Protein AF-A0A1H3KJZ7-F1 (afdb_monomer)

Nearest PDB structures (foldseek):
  4esq-assembly1_A  TM=5.382E-01  e=3.577E-04  Mycobacterium tuberculosis H37Rv
  2ivf-assembly1_C  TM=2.741E-01  e=6.353E-02  Aromatoleum aromaticum EbN1
  3k8j-assembly1_A-2  TM=3.669E-01  e=3.500E-01  Treponema pallidum
  6w18-assembly1_D  TM=3.194E-01  e=1.034E-01  Schizosaccharomyces pombe 972h-
  3bdr-assembly1_A-2  TM=3.098E-01  e=6.437E-01  Synechococcus elongatus

Radius of gyration: 20.56 Å; Cα contacts (8 Å, |Δi|>4): 375; chains: 1; bounding box: 72×31×64 Å

Foldseek 3Di:
DPDDPPPPPPVVVVVVVVVPPPPQPPAQDLVLVVVLCVVVVAAEDPALVCQVVQVVCLVVVNHDFWYKYKDADPRLLVCCCCPVCVVVLADRFAWGIKMWIKGHDPFWIKIKMKTAGPAQVSLVRCLVSVCVVPQVPFDWDDDPQKTKTWDWDDADPQWTWTWMWIGGRRMIIIITITGNDCCSQVSSCVSRVHDGSVPPD

Secondary structure (DSSP, 8-state):
----SSSSSSSTTTTTTSS----PPPPPPHHHHHHHHHHTTPEEPSSGGGHHHHHHHHHTT-S-SEEEEEEEHHHHHHHIIIIISTTS-SPP--EEEEEEEEEEETTEEEEEEEEEESSHHHHHHHHHHHHHHH-TT-EEEEETTEEEEEEEEEE-SS-EEEEEEEEETTEEEEEEEEES--HHHHHHHHHTTPPPGGG--

Structure (mmCIF, N/CA/C/O backbone):
data_AF-A0A1H3KJZ7-F1
#
_entry.id   AF-A0A1H3KJZ7-F1
#
loop_
_atom_site.group_PDB
_atom_site.id
_atom_site.type_symbol
_atom_site.label_atom_id
_atom_site.label_alt_id
_atom_site.label_comp_id
_atom_site.label_asym_id
_atom_site.label_entity_id
_atom_site.label_seq_id
_atom_site.pdbx_PDB_ins_code
_atom_site.Cartn_x
_atom_site.Cartn_y
_atom_site.Cartn_z
_atom_site.occupancy
_atom_site.B_iso_or_equiv
_atom_site.auth_seq_id
_atom_site.auth_comp_id
_atom_site.auth_asym_id
_atom_site.auth_atom_id
_atom_site.pdbx_PDB_model_num
ATOM 1 N N . MET A 1 1 ? -48.090 10.802 46.932 1.00 42.88 1 MET A N 1
ATOM 2 C CA . MET A 1 1 ? -47.678 10.845 45.509 1.00 42.88 1 MET A CA 1
ATOM 3 C C . MET A 1 1 ? -46.496 11.798 45.325 1.00 42.88 1 MET A C 1
ATOM 5 O O . MET A 1 1 ? -46.704 12.964 45.022 1.00 42.88 1 MET A O 1
ATOM 9 N N . LYS A 1 2 ? -45.256 11.348 45.562 1.00 42.91 2 LYS A N 1
ATOM 10 C CA . LYS A 1 2 ? -44.032 12.132 45.290 1.00 42.91 2 LYS A CA 1
ATOM 11 C C . LYS A 1 2 ? -42.859 11.189 44.982 1.00 42.91 2 LYS A C 1
ATOM 13 O O . LYS A 1 2 ? -41.919 11.105 45.760 1.00 42.91 2 LYS A O 1
ATOM 18 N N . THR A 1 3 ? -42.921 10.477 43.856 1.00 47.16 3 THR A N 1
ATOM 19 C CA . THR A 1 3 ? -41.824 9.573 43.447 1.00 47.16 3 THR A CA 1
ATOM 20 C C . THR A 1 3 ? -41.673 9.454 41.926 1.00 47.16 3 THR A C 1
ATOM 22 O O . THR A 1 3 ? -41.403 8.380 41.415 1.00 47.16 3 THR A O 1
ATOM 25 N N . VAL A 1 4 ? -41.864 10.548 41.173 1.00 48.47 4 VAL A N 1
ATOM 26 C CA . VAL A 1 4 ? -41.770 10.524 39.689 1.00 48.47 4 VAL A CA 1
ATOM 27 C C . VAL A 1 4 ? -40.779 11.563 39.124 1.00 48.47 4 VAL A C 1
ATOM 29 O O . VAL A 1 4 ? -40.728 11.798 37.929 1.00 48.47 4 VAL A O 1
ATOM 32 N N . LYS A 1 5 ? -39.929 12.198 39.947 1.00 45.38 5 LYS A N 1
ATOM 33 C CA . LYS A 1 5 ? -39.035 13.292 39.485 1.00 45.38 5 LYS A CA 1
ATOM 34 C C . LYS A 1 5 ? -37.523 13.010 39.524 1.00 45.38 5 LYS A C 1
ATOM 36 O O . LYS A 1 5 ? -36.747 13.953 39.601 1.00 45.38 5 LYS A O 1
ATOM 41 N N . ARG A 1 6 ? -37.064 11.751 39.467 1.00 44.41 6 ARG A N 1
ATOM 42 C CA . ARG A 1 6 ? -35.611 11.446 39.520 1.00 44.41 6 ARG A CA 1
ATOM 43 C C . ARG A 1 6 ? -35.043 10.512 38.442 1.00 44.41 6 ARG A C 1
ATOM 45 O O . ARG A 1 6 ? -33.898 10.113 38.569 1.00 44.41 6 ARG A O 1
ATOM 52 N N . ILE A 1 7 ? -35.773 10.215 37.364 1.00 46.25 7 ILE A N 1
ATOM 53 C CA . ILE A 1 7 ? -35.285 9.296 36.304 1.00 46.25 7 ILE A CA 1
ATOM 54 C C . ILE A 1 7 ? -34.940 10.025 34.982 1.00 46.25 7 ILE A C 1
ATOM 56 O O . ILE A 1 7 ? -34.424 9.425 34.050 1.00 46.25 7 ILE A O 1
ATOM 60 N N . ALA A 1 8 ? -35.125 11.346 34.896 1.00 44.03 8 ALA A N 1
ATOM 61 C CA . ALA A 1 8 ? -34.948 12.080 33.635 1.00 44.03 8 ALA A CA 1
ATOM 62 C C . ALA A 1 8 ? -33.515 12.581 33.339 1.00 44.03 8 ALA A C 1
ATOM 64 O O . ALA A 1 8 ? -33.265 13.028 32.226 1.00 44.03 8 ALA A O 1
ATOM 65 N N . CYS A 1 9 ? -32.564 12.498 34.279 1.00 43.53 9 CYS A N 1
ATOM 66 C CA . CYS A 1 9 ? -31.207 13.041 34.068 1.00 43.53 9 CYS A CA 1
ATOM 67 C C . CYS A 1 9 ? -30.135 11.991 33.735 1.00 43.53 9 CYS A C 1
ATOM 69 O O . CYS A 1 9 ? -29.017 12.366 33.401 1.00 43.53 9 CYS A O 1
ATOM 71 N N . SER A 1 10 ? -30.448 10.693 33.794 1.00 41.69 10 SER A N 1
ATOM 72 C CA . SER A 1 10 ? -29.454 9.629 33.557 1.00 41.69 10 SER A CA 1
ATOM 73 C C . SER A 1 10 ? -29.466 9.075 32.128 1.00 41.69 10 SER A C 1
ATOM 75 O O . SER A 1 10 ? -28.494 8.453 31.721 1.00 41.69 10 SER A O 1
ATOM 77 N N . PHE A 1 11 ? -30.511 9.346 31.337 1.00 42.41 11 PHE A N 1
ATOM 78 C CA . PHE A 1 11 ? -30.577 8.924 29.929 1.00 42.41 11 PHE A CA 1
ATOM 79 C C . PHE A 1 11 ? -30.068 9.982 28.937 1.00 42.41 11 PHE A C 1
ATOM 81 O O . PHE A 1 11 ? -29.707 9.641 27.816 1.00 42.41 11 PHE A O 1
ATOM 88 N N . MET A 1 12 ? -29.951 11.250 29.350 1.00 40.41 12 MET A N 1
ATOM 89 C CA . MET A 1 12 ? -29.411 12.314 28.487 1.00 40.41 12 MET A CA 1
ATOM 90 C C . MET A 1 12 ? -27.877 12.331 28.422 1.00 40.41 12 MET A C 1
ATOM 92 O O . MET A 1 12 ? -27.320 12.869 27.473 1.00 40.41 12 MET A O 1
ATOM 96 N N . ALA A 1 13 ? -27.190 11.708 29.385 1.00 42.31 13 ALA A N 1
ATOM 97 C CA . ALA A 1 13 ? -25.734 11.567 29.351 1.00 42.31 13 ALA A CA 1
ATOM 98 C C . ALA A 1 13 ? -25.269 10.383 28.483 1.00 42.31 13 ALA A C 1
ATOM 100 O O . ALA A 1 13 ? -24.156 10.412 27.971 1.00 42.31 13 ALA A O 1
ATOM 101 N N . LEU A 1 14 ? -26.122 9.372 28.263 1.00 40.38 14 LEU A N 1
ATOM 102 C CA . LEU A 1 14 ? -25.782 8.237 27.398 1.00 40.38 14 LEU A CA 1
ATOM 103 C C . LEU A 1 14 ? -26.026 8.544 25.910 1.00 40.38 14 LEU A C 1
ATOM 105 O O . LEU A 1 14 ? -25.312 8.034 25.058 1.00 40.38 14 LEU A O 1
ATOM 109 N N . ALA A 1 15 ? -26.969 9.436 25.588 1.00 42.97 15 ALA A N 1
ATOM 110 C CA . ALA A 1 15 ? -27.218 9.875 24.211 1.00 42.97 15 ALA A CA 1
ATOM 111 C C . ALA A 1 15 ? -26.165 10.871 23.678 1.00 42.97 15 ALA A C 1
ATOM 113 O O . ALA A 1 15 ? -26.050 11.055 22.471 1.00 42.97 15 ALA A O 1
ATOM 114 N N . LEU A 1 16 ? -25.368 11.485 24.560 1.00 39.75 16 LEU A N 1
ATOM 115 C CA . LEU A 1 16 ? -24.293 12.413 24.185 1.00 39.75 16 LEU A CA 1
ATOM 116 C C . LEU A 1 16 ? -22.941 11.726 23.928 1.00 39.75 16 LEU A C 1
ATOM 118 O O . LEU A 1 16 ? -22.050 12.356 23.370 1.00 39.75 16 LEU A O 1
ATOM 122 N N . VAL A 1 17 ? -22.800 10.438 24.259 1.00 44.22 17 VAL A N 1
ATOM 123 C CA . VAL A 1 17 ? -21.599 9.643 23.926 1.00 44.22 17 VAL A CA 1
ATOM 124 C C . VAL A 1 17 ? -21.769 8.871 22.608 1.00 44.22 17 VAL A C 1
ATOM 126 O O . VAL A 1 17 ? -20.784 8.498 21.987 1.00 44.22 17 VAL A O 1
ATOM 129 N N . VAL A 1 18 ? -23.001 8.717 22.109 1.00 44.38 18 VAL A N 1
ATOM 130 C CA . VAL A 1 18 ? -23.287 8.069 20.808 1.00 44.38 18 VAL A CA 1
ATOM 131 C C . VAL A 1 18 ? -23.322 9.085 19.648 1.00 44.38 18 VAL A C 1
ATOM 133 O O . VAL A 1 18 ? -23.364 8.708 18.484 1.00 44.38 18 VAL A O 1
ATOM 136 N N . GLY A 1 19 ? -23.257 10.389 19.947 1.00 35.56 19 GLY A N 1
ATOM 137 C CA . GLY A 1 19 ? -23.267 11.479 18.957 1.00 35.56 19 GLY A CA 1
ATOM 138 C C . GLY A 1 19 ? -21.890 11.938 18.466 1.00 35.56 19 GLY A C 1
ATOM 139 O O . GLY A 1 19 ? -21.816 12.807 17.603 1.00 35.56 19 GLY A O 1
ATOM 140 N N . LEU A 1 20 ? -20.805 11.359 18.989 1.00 38.59 20 LEU A N 1
ATOM 141 C CA . LEU A 1 20 ? -19.483 11.410 18.367 1.00 38.59 20 LEU A CA 1
ATOM 142 C C . LEU A 1 20 ? -19.271 10.120 17.573 1.00 38.59 20 LEU A C 1
ATOM 144 O O . LEU A 1 20 ? -18.252 9.448 17.719 1.00 38.59 20 LEU A O 1
ATOM 148 N N . THR A 1 21 ? -20.217 9.766 16.699 1.00 50.06 21 THR A N 1
ATOM 149 C CA . THR A 1 21 ? -19.796 9.141 15.449 1.00 50.06 21 THR A CA 1
ATOM 150 C C . THR A 1 21 ? -18.876 10.165 14.817 1.00 50.06 21 THR A C 1
ATOM 152 O O . THR A 1 21 ? -19.323 11.138 14.204 1.00 50.06 21 THR A O 1
ATOM 155 N N . ALA A 1 22 ? -17.578 9.993 15.076 1.00 44.88 22 ALA A N 1
ATOM 156 C CA . ALA A 1 22 ? -16.541 10.473 14.201 1.00 44.88 22 ALA A CA 1
ATOM 157 C C . ALA A 1 22 ? -17.109 10.341 12.792 1.00 44.88 22 ALA A C 1
ATOM 159 O O . ALA A 1 22 ? -17.625 9.277 12.442 1.00 44.88 22 ALA A O 1
ATOM 160 N N . CYS A 1 23 ? -17.084 11.415 12.007 1.00 43.78 23 CYS A N 1
ATOM 161 C CA . CYS A 1 23 ? -17.010 11.217 10.574 1.00 43.78 23 CYS A CA 1
ATOM 162 C C . CYS A 1 23 ? -15.802 10.295 10.404 1.00 43.78 23 CYS A C 1
ATOM 164 O O . CYS A 1 23 ? -14.671 10.779 10.463 1.00 43.78 23 CYS A O 1
ATOM 166 N N . SER A 1 24 ? -16.014 8.972 10.372 1.00 49.34 24 SER A N 1
ATOM 167 C CA . SER A 1 24 ? -14.949 8.062 10.020 1.00 49.34 24 SER A CA 1
ATOM 168 C C . SER A 1 24 ? -14.597 8.545 8.634 1.00 49.34 24 SER A C 1
ATOM 170 O O . SER A 1 24 ? -15.470 8.638 7.761 1.00 49.34 24 SER A O 1
ATOM 172 N N . ALA A 1 25 ? -13.364 9.014 8.471 1.00 60.38 25 ALA A N 1
ATOM 173 C CA . ALA A 1 25 ? -12.880 9.260 7.135 1.00 60.38 25 ALA A CA 1
ATOM 174 C C . ALA A 1 25 ? -13.189 7.983 6.344 1.00 60.38 25 ALA A C 1
ATOM 176 O O . ALA A 1 25 ? -13.099 6.878 6.891 1.00 60.38 25 ALA A O 1
ATOM 177 N N . LYS A 1 26 ? -13.706 8.145 5.121 1.00 75.94 26 LYS A N 1
ATOM 178 C CA . LYS A 1 26 ? -13.968 6.989 4.265 1.00 75.94 26 LYS A CA 1
ATOM 179 C C . LYS A 1 26 ? -12.698 6.132 4.259 1.00 75.94 26 LYS A C 1
ATOM 181 O O . LYS A 1 26 ? -11.628 6.747 4.188 1.00 75.94 26 LYS A O 1
ATOM 186 N N . PRO A 1 27 ? -12.796 4.798 4.390 1.00 90.56 27 PRO A N 1
ATOM 187 C CA . PRO A 1 27 ? -11.637 3.925 4.253 1.00 90.56 27 PRO A CA 1
ATOM 188 C C . PRO A 1 27 ? -10.879 4.228 2.955 1.00 90.56 27 PRO A C 1
ATOM 190 O O . PRO A 1 27 ? -11.423 4.885 2.061 1.00 90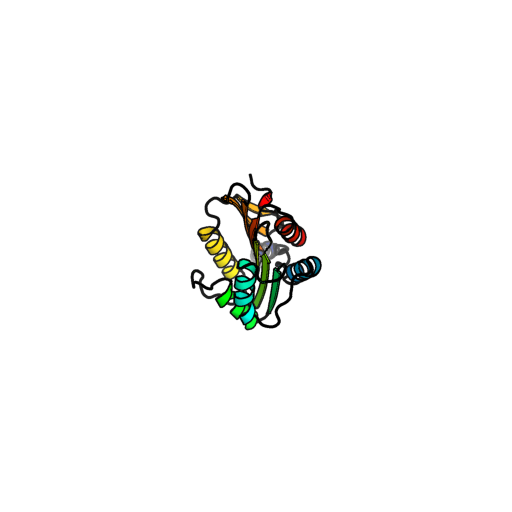.56 27 PRO A O 1
ATOM 193 N N . PHE A 1 28 ? -9.612 3.822 2.875 1.00 96.50 28 PHE A N 1
ATOM 194 C CA . PHE A 1 28 ? -8.882 3.981 1.619 1.00 96.50 28 PHE A CA 1
ATOM 195 C C . PHE A 1 28 ? -9.599 3.199 0.519 1.00 96.50 28 PHE A C 1
ATOM 197 O O . PHE A 1 28 ? -9.998 2.062 0.731 1.00 96.50 28 PHE A O 1
ATOM 204 N N . ASP A 1 29 ? -9.820 3.861 -0.610 1.00 95.69 29 ASP A N 1
ATOM 205 C CA . ASP A 1 29 ? -10.548 3.304 -1.741 1.00 95.69 29 ASP A CA 1
ATOM 206 C C . ASP A 1 29 ? -9.561 2.604 -2.671 1.00 95.69 29 ASP A C 1
ATOM 208 O O . ASP A 1 29 ? -8.644 3.248 -3.180 1.00 95.69 29 ASP A O 1
ATOM 212 N N . HIS A 1 30 ? -9.744 1.307 -2.884 1.00 97.81 30 HIS A N 1
ATOM 213 C CA . HIS A 1 30 ? -8.897 0.482 -3.741 1.00 97.81 30 HIS A CA 1
ATOM 214 C C . HIS A 1 30 ? -8.863 0.993 -5.184 1.00 97.81 30 HIS A C 1
ATOM 216 O O . HIS A 1 30 ? -7.795 1.024 -5.804 1.00 97.81 30 HIS A O 1
ATOM 222 N N . GLN A 1 31 ? -9.985 1.541 -5.669 1.00 97.94 31 GLN A N 1
ATOM 223 C CA . GLN A 1 31 ? -10.060 2.151 -6.994 1.00 97.94 31 GLN A CA 1
ATOM 224 C C . GLN A 1 31 ? -9.076 3.319 -7.146 1.00 97.94 31 GLN A C 1
ATOM 226 O O . GLN A 1 31 ? -8.577 3.556 -8.234 1.00 97.94 31 GLN A O 1
ATOM 231 N N . THR A 1 32 ? -8.705 4.011 -6.061 1.00 98.25 32 THR A N 1
ATOM 232 C CA . THR A 1 32 ? -7.691 5.078 -6.131 1.00 98.25 32 THR A CA 1
ATOM 233 C C . THR A 1 32 ? -6.305 4.538 -6.509 1.00 98.25 32 THR A C 1
ATOM 235 O O . THR A 1 32 ? -5.538 5.246 -7.157 1.00 98.25 32 THR A O 1
ATOM 238 N N . MET A 1 33 ? -5.952 3.309 -6.108 1.00 97.94 33 MET A N 1
ATOM 239 C CA . MET A 1 33 ? -4.694 2.677 -6.533 1.00 97.94 33 MET A CA 1
ATOM 240 C C . MET A 1 33 ? -4.795 2.151 -7.962 1.00 97.94 33 MET A C 1
ATOM 242 O O . MET A 1 33 ? -3.823 2.284 -8.694 1.00 97.94 33 MET A O 1
ATOM 246 N N . VAL A 1 34 ? -5.954 1.613 -8.353 1.00 98.31 34 VAL A N 1
ATOM 247 C CA . VAL A 1 34 ? -6.220 1.172 -9.732 1.00 98.31 34 VAL A CA 1
ATOM 248 C C . VAL A 1 34 ? -6.133 2.348 -10.702 1.00 98.31 34 VAL A C 1
ATOM 250 O O . VAL A 1 34 ? -5.323 2.306 -11.617 1.00 98.31 34 VAL A O 1
ATOM 253 N N . ASP A 1 35 ? -6.860 3.438 -10.444 1.00 98.38 35 ASP A N 1
ATOM 254 C CA . ASP A 1 35 ? -6.838 4.647 -11.277 1.00 98.38 35 ASP A CA 1
ATOM 255 C C . ASP A 1 35 ? -5.410 5.196 -11.416 1.00 98.38 35 ASP A C 1
ATOM 257 O O . ASP A 1 35 ? -4.989 5.588 -12.500 1.00 98.38 35 ASP A O 1
ATOM 261 N N . TYR A 1 36 ? -4.639 5.196 -10.322 1.00 97.69 36 TYR A N 1
ATOM 262 C CA . TYR A 1 36 ? -3.243 5.628 -10.360 1.00 97.69 36 TYR A CA 1
ATOM 263 C C . TYR A 1 36 ? -2.360 4.679 -11.184 1.00 97.69 36 TYR A C 1
ATOM 265 O O . TYR A 1 36 ? -1.503 5.139 -11.929 1.00 97.69 36 TYR A O 1
ATOM 273 N N . ALA A 1 37 ? -2.559 3.365 -11.069 1.00 96.69 37 ALA A N 1
ATOM 274 C CA . ALA A 1 37 ? -1.819 2.378 -11.849 1.00 96.69 37 ALA A CA 1
ATOM 275 C C . ALA A 1 37 ? -2.122 2.497 -13.352 1.00 96.69 37 ALA A C 1
ATOM 277 O O . ALA A 1 37 ? -1.200 2.448 -14.164 1.00 96.69 37 ALA A O 1
ATOM 278 N N . GLU A 1 38 ? -3.388 2.716 -13.717 1.00 96.50 38 GLU A N 1
ATOM 279 C CA . GLU A 1 38 ? -3.816 2.964 -15.097 1.00 96.50 38 GLU A CA 1
ATOM 280 C C . GLU A 1 38 ? -3.250 4.283 -15.648 1.00 96.50 38 GLU A C 1
ATOM 282 O O . GLU A 1 38 ? -2.800 4.329 -16.791 1.00 96.50 38 GLU A O 1
ATOM 287 N N . GLU A 1 39 ? -3.233 5.357 -14.846 1.00 96.19 39 GLU A N 1
ATOM 288 C CA . GLU A 1 39 ? -2.625 6.644 -15.224 1.00 96.19 39 GLU A CA 1
ATOM 289 C C . GLU A 1 39 ? -1.117 6.530 -15.508 1.00 96.19 39 GLU A C 1
ATOM 291 O O . GLU A 1 39 ? -0.588 7.294 -16.318 1.00 96.19 39 GLU A O 1
ATOM 296 N N . GLU A 1 40 ? -0.440 5.583 -14.856 1.00 93.62 40 GLU A N 1
ATOM 297 C CA . GLU A 1 40 ? 0.985 5.286 -15.030 1.00 93.62 40 GLU A CA 1
ATOM 298 C C . GLU A 1 40 ? 1.242 4.142 -16.037 1.00 93.62 40 GLU A C 1
ATOM 300 O O . GLU A 1 40 ? 2.361 3.634 -16.118 1.00 93.62 40 GLU A O 1
ATOM 305 N N . ASP A 1 41 ? 0.225 3.732 -16.808 1.00 93.44 41 ASP A N 1
ATOM 306 C CA . ASP A 1 41 ? 0.294 2.669 -17.823 1.00 93.44 41 ASP A CA 1
ATOM 307 C C . ASP A 1 41 ? 0.827 1.315 -17.275 1.00 93.44 41 ASP A C 1
ATOM 309 O O . ASP A 1 41 ? 1.502 0.558 -17.984 1.00 93.44 41 ASP A O 1
ATOM 313 N N . LEU A 1 42 ? 0.537 0.984 -16.008 1.00 94.12 42 LEU A N 1
ATOM 314 C CA . LEU A 1 42 ? 0.920 -0.302 -15.411 1.00 94.12 42 LEU A CA 1
ATOM 315 C C . LEU A 1 42 ? 0.033 -1.446 -15.919 1.00 94.12 42 LEU A C 1
ATOM 317 O O . LEU A 1 42 ? -1.141 -1.264 -16.233 1.00 94.12 42 LEU A O 1
ATOM 321 N N . TYR A 1 43 ? 0.593 -2.654 -15.973 1.00 94.50 43 TYR A N 1
ATOM 322 C CA . TYR A 1 43 ? -0.125 -3.829 -16.462 1.00 94.50 43 TYR A CA 1
ATOM 3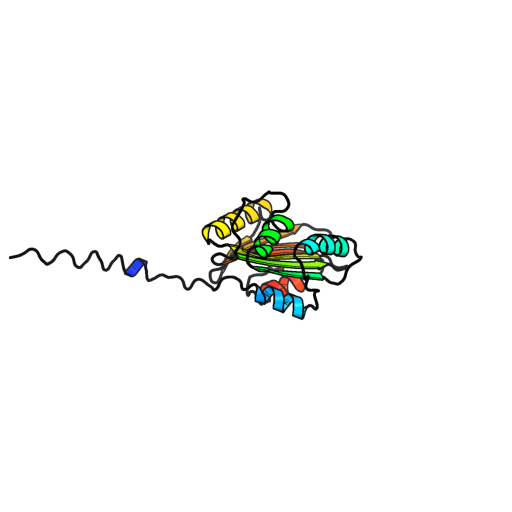23 C C . TYR A 1 43 ? -1.009 -4.454 -15.370 1.00 94.50 43 TYR A C 1
ATOM 325 O O . TYR A 1 43 ? -0.517 -4.830 -14.306 1.00 94.50 43 TYR A O 1
ATOM 333 N N . GLU A 1 44 ? -2.306 -4.586 -15.638 1.00 97.00 44 GLU A N 1
ATOM 334 C CA . GLU A 1 44 ? -3.231 -5.328 -14.777 1.00 97.00 44 GLU A CA 1
ATOM 335 C C . GLU A 1 44 ? -3.027 -6.837 -14.941 1.00 97.00 44 GLU A C 1
ATOM 337 O O . GLU A 1 44 ? -2.934 -7.340 -16.063 1.00 97.00 44 GLU A O 1
ATOM 342 N N . LEU A 1 45 ? -2.973 -7.567 -13.830 1.00 96.75 45 LEU A N 1
ATOM 343 C CA . LEU A 1 45 ? -2.937 -9.028 -13.842 1.00 96.75 45 LEU A CA 1
ATOM 344 C C . LEU A 1 45 ? -4.346 -9.611 -13.791 1.00 96.75 45 LEU A C 1
ATOM 346 O O . LEU A 1 45 ? -5.176 -9.163 -13.005 1.00 96.75 45 LEU A O 1
ATOM 350 N N . ASP A 1 46 ? -4.569 -10.668 -14.571 1.00 94.88 46 ASP A N 1
ATOM 351 C CA . ASP A 1 46 ? -5.841 -11.395 -14.579 1.00 94.88 46 ASP A CA 1
ATOM 352 C C . ASP A 1 46 ? -6.026 -12.263 -13.319 1.00 94.88 46 ASP A C 1
ATOM 354 O O . ASP A 1 46 ? -7.149 -12.447 -12.853 1.00 94.88 46 ASP A O 1
ATOM 358 N N . GLU A 1 47 ? -4.934 -12.814 -12.775 1.00 96.00 47 GLU A N 1
ATOM 359 C CA . GLU A 1 47 ? -4.961 -13.796 -11.686 1.00 96.00 47 GLU A CA 1
ATOM 360 C C . GLU A 1 47 ? -3.948 -13.430 -10.580 1.00 96.00 47 GLU A C 1
ATOM 362 O O . GLU A 1 47 ? -2.788 -13.112 -10.867 1.00 96.00 47 GLU A O 1
ATOM 367 N N . PRO A 1 48 ? -4.320 -13.522 -9.288 1.00 95.12 48 PRO A N 1
ATOM 368 C CA . PRO A 1 48 ? -3.439 -13.134 -8.182 1.00 95.12 48 PRO A CA 1
ATOM 369 C C . PRO A 1 48 ? -2.219 -14.044 -8.025 1.00 95.12 48 PRO A C 1
ATOM 371 O O . PRO A 1 48 ? -1.209 -13.643 -7.449 1.00 95.12 48 PRO A O 1
ATOM 374 N N . GLU A 1 49 ? -2.266 -15.267 -8.554 1.00 95.31 49 GLU A N 1
ATOM 375 C CA . GLU A 1 49 ? -1.126 -16.184 -8.527 1.00 95.31 49 GLU A CA 1
ATOM 376 C C . GLU A 1 49 ? 0.055 -15.742 -9.402 1.00 95.31 49 GLU A C 1
ATOM 378 O O . GLU A 1 49 ? 1.197 -16.113 -9.106 1.00 95.31 49 GLU A O 1
ATOM 383 N N . ASP A 1 50 ? -0.192 -14.884 -10.392 1.00 94.94 50 ASP A N 1
ATOM 384 C CA . ASP A 1 50 ? 0.830 -14.388 -11.312 1.00 94.94 50 ASP A CA 1
ATOM 385 C C . ASP A 1 50 ? 1.640 -13.221 -10.728 1.00 94.94 50 ASP A C 1
ATOM 387 O O . ASP A 1 50 ? 2.770 -12.974 -11.158 1.00 94.94 50 ASP A O 1
ATOM 391 N N . PHE A 1 51 ? 1.136 -12.546 -9.685 1.00 94.06 51 PHE A N 1
ATOM 392 C CA . PHE A 1 51 ? 1.766 -11.338 -9.140 1.00 94.06 51 PHE A CA 1
ATOM 393 C C . PHE A 1 51 ? 3.222 -11.558 -8.730 1.00 94.06 51 PHE A C 1
ATOM 395 O O . PHE A 1 51 ? 4.112 -10.785 -9.087 1.00 94.06 51 PHE A O 1
ATOM 402 N N . MET A 1 52 ? 3.505 -12.652 -8.024 1.00 91.00 52 MET A N 1
ATOM 403 C CA . MET A 1 52 ? 4.864 -12.942 -7.563 1.00 91.00 52 MET A CA 1
ATOM 404 C C . MET A 1 52 ? 5.803 -13.421 -8.675 1.00 91.00 52 MET A C 1
ATOM 406 O O . MET A 1 52 ? 7.025 -13.316 -8.513 1.00 91.00 52 MET A O 1
ATOM 410 N N . VAL A 1 53 ? 5.259 -13.950 -9.776 1.00 92.00 53 VAL A N 1
ATOM 411 C CA . VAL A 1 53 ? 6.034 -14.294 -10.974 1.00 92.00 53 VAL A CA 1
ATOM 412 C C . VAL A 1 53 ? 6.489 -13.001 -11.641 1.00 92.00 53 VAL A C 1
ATOM 414 O O . VAL A 1 53 ? 7.694 -12.766 -11.742 1.00 92.00 53 VAL A O 1
ATOM 417 N N . GLU A 1 54 ? 5.544 -12.117 -11.952 1.00 93.44 54 GLU A N 1
ATOM 418 C CA . GLU A 1 54 ? 5.798 -10.823 -12.592 1.00 93.44 54 GLU A CA 1
ATOM 419 C C . GLU A 1 54 ? 6.689 -9.912 -11.741 1.00 93.44 54 GLU A C 1
ATOM 421 O O . GLU A 1 54 ? 7.660 -9.334 -12.232 1.00 93.44 54 GLU A O 1
ATOM 426 N N . TYR A 1 55 ? 6.459 -9.865 -10.426 1.00 91.25 55 TYR A N 1
ATOM 427 C CA . TYR A 1 55 ? 7.347 -9.199 -9.469 1.00 91.25 55 TYR A CA 1
ATOM 428 C C . TYR A 1 55 ? 8.809 -9.652 -9.624 1.00 91.25 55 TYR A C 1
ATOM 430 O O . TYR A 1 55 ? 9.739 -8.838 -9.603 1.00 91.25 55 TYR A O 1
ATOM 438 N N . GLY A 1 56 ? 9.031 -10.961 -9.781 1.00 90.44 56 GLY A N 1
ATOM 439 C CA . GLY A 1 56 ? 10.357 -11.539 -9.974 1.00 90.44 56 GLY A CA 1
ATOM 440 C C . GLY A 1 56 ? 10.982 -11.162 -11.318 1.00 90.44 56 GLY A C 1
ATOM 441 O O . GLY A 1 56 ? 12.170 -10.831 -11.364 1.00 90.44 56 GLY A O 1
ATOM 442 N N . GLU A 1 57 ? 10.198 -11.178 -12.395 1.00 91.62 57 GLU A N 1
ATOM 443 C CA . GLU A 1 57 ? 10.655 -10.813 -13.741 1.00 91.62 57 GLU A CA 1
ATOM 444 C C . GLU A 1 57 ? 11.013 -9.325 -13.846 1.00 91.62 57 GLU A C 1
ATOM 446 O O . GLU A 1 57 ? 12.068 -8.965 -14.379 1.00 91.62 57 GLU A O 1
ATOM 451 N N . LEU A 1 58 ? 10.194 -8.453 -13.258 1.00 90.69 58 LEU A N 1
ATOM 452 C CA . LEU A 1 58 ? 10.436 -7.014 -13.198 1.00 90.69 58 LEU A CA 1
ATOM 453 C C . LEU A 1 58 ? 11.710 -6.679 -12.414 1.00 90.69 58 LEU A C 1
ATOM 455 O O . LEU A 1 58 ? 12.548 -5.908 -12.886 1.00 90.69 58 LEU A O 1
ATOM 459 N N . LEU A 1 59 ? 11.929 -7.311 -11.255 1.00 87.00 59 LEU A N 1
ATOM 460 C CA . LEU A 1 59 ? 13.183 -7.154 -10.508 1.00 87.00 59 LEU A CA 1
ATOM 461 C C . LEU A 1 59 ? 14.403 -7.714 -11.253 1.00 87.00 59 LEU A C 1
ATOM 463 O O . LEU A 1 59 ? 15.515 -7.212 -11.076 1.00 87.00 59 LEU A O 1
ATOM 467 N N . GLY A 1 60 ? 14.206 -8.742 -12.078 1.00 84.44 60 GLY A N 1
ATOM 468 C CA . GLY A 1 60 ? 15.226 -9.305 -12.963 1.00 84.44 60 GLY A CA 1
ATOM 469 C C . GLY A 1 60 ? 15.561 -8.426 -14.174 1.00 84.44 60 GLY A C 1
ATOM 470 O O . GLY A 1 60 ? 16.544 -8.702 -14.864 1.00 84.44 60 GLY A O 1
ATOM 471 N N . GLY A 1 61 ? 14.785 -7.365 -14.419 1.00 79.12 61 GLY A N 1
ATOM 472 C CA . GLY A 1 61 ? 14.934 -6.471 -15.567 1.00 79.12 61 GLY A CA 1
ATOM 473 C C . GLY A 1 61 ? 14.400 -7.052 -16.878 1.00 79.12 61 GLY A C 1
ATOM 474 O O . GLY A 1 61 ? 14.818 -6.602 -17.944 1.00 79.12 61 GLY A O 1
ATOM 475 N N . SER A 1 62 ? 13.532 -8.068 -16.812 1.00 62.59 62 SER A N 1
ATOM 476 C CA . SER A 1 62 ? 12.939 -8.735 -17.978 1.00 62.59 62 SER A CA 1
ATOM 477 C C . SER A 1 62 ? 11.468 -8.382 -18.237 1.00 62.59 62 SER A C 1
ATOM 479 O O . SER A 1 62 ? 10.940 -8.839 -19.246 1.00 62.59 62 SER A O 1
ATOM 481 N N . GLY A 1 63 ? 10.833 -7.573 -17.380 1.00 65.06 63 GLY A N 1
ATOM 482 C CA . GLY A 1 63 ? 9.420 -7.176 -17.493 1.00 65.06 63 GLY A CA 1
ATOM 483 C C . GLY A 1 63 ? 9.178 -5.751 -18.021 1.00 65.06 63 GLY A C 1
ATOM 484 O O . GLY A 1 63 ? 10.105 -5.080 -18.481 1.00 65.06 63 GLY A O 1
ATOM 485 N N . GLY A 1 64 ? 7.910 -5.318 -17.965 1.00 71.31 64 GLY A N 1
ATOM 486 C CA . GLY A 1 64 ? 7.453 -3.950 -18.269 1.00 71.31 64 GLY A CA 1
ATOM 487 C C . GLY A 1 64 ? 7.802 -2.915 -17.186 1.00 71.31 64 GLY A C 1
ATOM 488 O O . GLY A 1 64 ? 8.731 -3.116 -16.410 1.00 71.31 64 GLY A O 1
ATOM 489 N N . ASP A 1 65 ? 7.071 -1.798 -17.126 1.00 84.12 65 ASP A N 1
ATOM 490 C CA . ASP A 1 65 ? 7.343 -0.718 -16.155 1.00 84.12 65 ASP A CA 1
ATOM 491 C C . ASP A 1 65 ? 6.718 -0.988 -14.763 1.00 84.12 65 ASP A C 1
ATOM 493 O O . ASP A 1 65 ? 7.199 -0.492 -13.737 1.00 84.12 65 ASP A O 1
ATOM 497 N N . GLY A 1 66 ? 5.710 -1.863 -14.697 1.00 93.62 66 GLY A N 1
ATOM 498 C CA . GLY A 1 66 ? 5.106 -2.340 -13.455 1.00 93.62 66 GLY A CA 1
ATOM 499 C C . GLY A 1 66 ? 3.830 -3.147 -13.679 1.00 93.62 66 GLY A C 1
ATOM 500 O O . GLY A 1 66 ? 3.351 -3.275 -14.806 1.00 93.62 66 GLY A O 1
ATOM 501 N N . VAL A 1 67 ? 3.300 -3.692 -12.588 1.00 96.31 67 VAL A N 1
ATOM 502 C CA . VAL A 1 67 ? 2.076 -4.495 -12.547 1.00 96.31 67 VAL A CA 1
ATOM 503 C C . VAL A 1 67 ? 1.200 -4.102 -11.366 1.00 96.31 67 VAL A C 1
ATOM 505 O O . VAL A 1 67 ? 1.698 -3.640 -10.334 1.00 96.31 67 VAL A O 1
ATOM 508 N N . TYR A 1 68 ? -0.099 -4.339 -11.480 1.00 97.81 68 TYR A N 1
ATOM 509 C CA . TYR A 1 68 ? -1.020 -4.265 -10.357 1.00 97.81 68 TYR A CA 1
ATOM 510 C C . TYR A 1 68 ? -2.090 -5.349 -10.438 1.00 97.81 68 TYR A C 1
ATOM 512 O O . TYR A 1 68 ? -2.350 -5.919 -11.494 1.00 97.81 68 TYR A O 1
ATOM 520 N N . ILE A 1 69 ? -2.711 -5.626 -9.298 1.00 98.06 69 ILE A N 1
ATOM 521 C CA . ILE A 1 69 ? -3.912 -6.446 -9.213 1.00 98.06 69 ILE A CA 1
ATOM 522 C C . ILE A 1 69 ? -4.795 -5.944 -8.074 1.00 98.06 69 ILE A C 1
ATOM 524 O O . ILE A 1 69 ? -4.284 -5.549 -7.022 1.00 98.06 69 ILE A O 1
ATOM 528 N N . SER A 1 70 ? -6.110 -5.950 -8.287 1.00 97.88 70 SER A N 1
ATOM 529 C CA . SER A 1 70 ? -7.114 -5.602 -7.284 1.00 97.88 70 SER A CA 1
ATOM 530 C C . SER A 1 70 ? -8.172 -6.692 -7.216 1.00 97.88 70 SER A C 1
ATOM 532 O O . SER A 1 70 ? -8.839 -6.962 -8.210 1.00 97.88 70 SER A O 1
ATOM 534 N N . CYS A 1 71 ? -8.340 -7.299 -6.045 1.00 97.75 71 CYS A N 1
ATOM 535 C CA . CYS A 1 71 ? -9.264 -8.410 -5.851 1.00 97.75 71 CYS A CA 1
ATOM 536 C C . CYS A 1 71 ? -10.156 -8.197 -4.630 1.00 97.75 71 CYS A C 1
ATOM 538 O O . CYS A 1 71 ? -9.769 -7.520 -3.676 1.00 97.75 71 CYS A O 1
ATOM 540 N N . ASP A 1 72 ? -11.306 -8.871 -4.635 1.00 97.31 72 ASP A N 1
ATOM 541 C CA . ASP A 1 72 ? -12.201 -9.009 -3.490 1.00 97.31 72 ASP A CA 1
ATOM 542 C C . ASP A 1 72 ? -12.287 -10.472 -3.002 1.00 97.31 72 ASP A C 1
ATOM 544 O O . ASP A 1 72 ? -11.814 -11.423 -3.639 1.00 97.31 72 ASP A O 1
ATOM 548 N N . GLY A 1 73 ? -12.833 -10.658 -1.801 1.00 95.19 73 GLY A N 1
ATOM 549 C CA . GLY A 1 73 ? -13.163 -11.962 -1.235 1.00 95.19 73 GLY A CA 1
ATOM 550 C C . GLY A 1 73 ? -11.991 -12.948 -1.200 1.00 95.19 73 GLY A C 1
ATOM 551 O O . GLY A 1 73 ? -10.976 -12.733 -0.543 1.00 95.19 73 GLY A O 1
ATOM 552 N N . LYS A 1 74 ? -12.140 -14.096 -1.872 1.00 97.00 74 LYS A N 1
ATOM 553 C CA . LYS A 1 74 ? -11.136 -15.175 -1.801 1.00 97.00 74 LYS A CA 1
ATOM 554 C C . LYS A 1 74 ? -9.810 -14.801 -2.446 1.00 97.00 74 LYS A C 1
ATOM 556 O O . LYS A 1 74 ? -8.770 -15.245 -1.965 1.00 97.00 74 LYS A O 1
ATOM 561 N N . ASP A 1 75 ? -9.857 -14.004 -3.502 1.00 97.44 75 ASP A N 1
ATOM 562 C CA . ASP A 1 75 ? -8.661 -13.596 -4.225 1.00 97.44 75 ASP A CA 1
ATOM 563 C C . ASP A 1 75 ? -7.955 -12.464 -3.465 1.00 97.44 75 ASP A C 1
ATOM 565 O O . ASP A 1 75 ? -6.728 -12.449 -3.389 1.00 97.44 75 ASP A O 1
ATOM 569 N N . ALA A 1 76 ? -8.708 -11.608 -2.757 1.00 97.50 76 ALA A N 1
ATOM 570 C CA . ALA A 1 76 ? -8.139 -10.678 -1.779 1.00 97.50 76 ALA A CA 1
ATOM 571 C C . ALA A 1 76 ? -7.405 -11.406 -0.642 1.00 97.50 76 ALA A C 1
ATOM 573 O O . ALA A 1 76 ? -6.273 -11.057 -0.293 1.00 97.50 76 ALA A O 1
ATOM 574 N N . GLN A 1 77 ? -8.019 -12.462 -0.096 1.00 97.94 77 GLN A N 1
ATOM 575 C CA . GLN A 1 77 ? -7.380 -13.301 0.917 1.00 97.94 77 GLN A CA 1
ATOM 576 C C . GLN A 1 77 ? -6.113 -13.975 0.372 1.00 97.94 77 GLN A C 1
ATOM 578 O O . GLN A 1 77 ? -5.107 -14.055 1.076 1.00 97.94 77 GLN A O 1
ATOM 583 N N . TYR A 1 78 ? -6.127 -14.423 -0.888 1.00 96.75 78 TYR A N 1
ATOM 584 C CA . TYR A 1 78 ? -4.942 -14.983 -1.536 1.00 96.75 78 TYR A CA 1
ATOM 585 C C . TYR A 1 78 ? -3.801 -13.960 -1.599 1.00 96.75 78 TYR A C 1
ATOM 587 O O . TYR A 1 78 ? -2.684 -14.286 -1.192 1.00 96.75 78 TYR A O 1
ATOM 595 N N . ILE A 1 79 ? -4.072 -12.729 -2.048 1.00 96.31 79 ILE A N 1
ATOM 596 C CA . ILE A 1 79 ? -3.079 -11.641 -2.086 1.00 96.31 79 ILE A CA 1
ATOM 597 C C . ILE A 1 79 ? -2.508 -11.398 -0.683 1.00 96.31 79 ILE A C 1
ATOM 599 O O . ILE A 1 79 ? -1.289 -11.324 -0.499 1.00 96.31 79 ILE A O 1
ATOM 603 N N . TYR A 1 80 ? -3.371 -11.331 0.335 1.00 96.81 80 TYR A N 1
ATOM 604 C CA . TYR A 1 80 ? -2.925 -11.182 1.717 1.00 96.81 80 TYR A CA 1
ATOM 605 C C . TYR A 1 80 ? -1.977 -12.313 2.137 1.00 96.81 80 TYR A C 1
ATOM 607 O O . TYR A 1 80 ? -0.876 -12.042 2.616 1.00 96.81 80 TYR A O 1
ATOM 615 N N . ASP A 1 81 ? -2.353 -13.569 1.914 1.00 95.56 81 ASP A N 1
ATOM 616 C CA . ASP A 1 81 ? -1.574 -14.731 2.346 1.00 95.56 81 ASP A CA 1
ATOM 617 C C . ASP A 1 81 ? -0.255 -14.892 1.567 1.00 95.56 81 ASP A C 1
ATOM 619 O O . ASP A 1 81 ? 0.742 -15.377 2.116 1.00 95.56 81 ASP A O 1
ATOM 623 N N . LYS A 1 82 ? -0.238 -14.551 0.272 1.00 93.31 82 LYS A N 1
ATOM 624 C CA . LYS A 1 82 ? 0.864 -14.885 -0.648 1.00 93.31 82 LYS A CA 1
ATOM 625 C C . LYS A 1 82 ? 1.805 -13.738 -0.956 1.00 93.31 82 LYS A C 1
ATOM 627 O O . LYS A 1 82 ? 3.001 -14.006 -1.117 1.00 93.31 82 LYS A O 1
ATOM 632 N N . ASP A 1 83 ? 1.312 -12.508 -0.942 1.00 89.88 83 ASP A N 1
ATOM 633 C CA . ASP A 1 83 ? 2.104 -11.339 -1.317 1.00 89.88 83 ASP A CA 1
ATOM 634 C C . ASP A 1 83 ? 2.506 -10.553 -0.069 1.00 89.88 83 ASP A C 1
ATOM 636 O O . ASP A 1 83 ? 3.685 -10.256 0.140 1.00 89.88 83 ASP A O 1
ATOM 640 N N . ILE A 1 84 ? 1.541 -10.287 0.817 1.00 89.56 84 ILE A N 1
ATOM 641 C CA . ILE A 1 84 ? 1.740 -9.450 2.010 1.00 89.56 84 ILE A CA 1
ATOM 642 C C . ILE A 1 84 ? 2.273 -10.272 3.191 1.00 89.56 84 ILE A C 1
ATOM 644 O O . ILE A 1 84 ? 3.254 -9.889 3.833 1.00 89.56 84 ILE A O 1
ATOM 648 N N . ASN A 1 85 ? 1.654 -11.418 3.476 1.00 92.81 85 ASN A N 1
ATOM 649 C CA . ASN A 1 85 ? 1.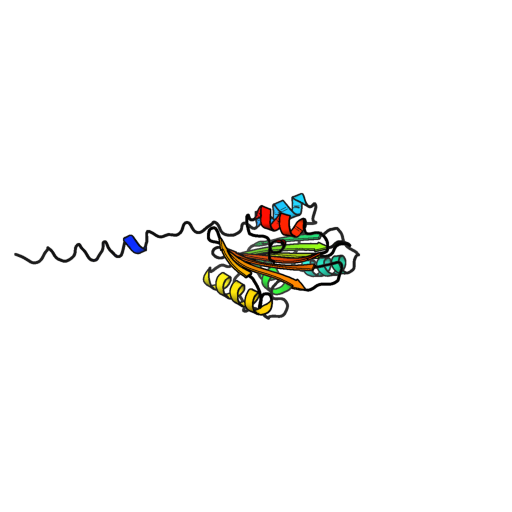990 -12.318 4.578 1.00 92.81 85 ASN A CA 1
ATOM 650 C C . ASN A 1 85 ? 2.735 -13.577 4.115 1.00 92.81 85 ASN A C 1
ATOM 652 O O . ASN A 1 85 ? 2.692 -14.624 4.758 1.00 92.81 85 ASN A O 1
ATOM 656 N N . ARG A 1 86 ? 3.488 -13.470 3.018 1.00 87.50 86 ARG A N 1
ATOM 657 C CA . ARG A 1 86 ? 4.204 -14.591 2.394 1.00 87.50 86 ARG A CA 1
ATOM 658 C C . ARG A 1 86 ? 5.035 -15.432 3.368 1.00 87.50 86 ARG A C 1
ATOM 660 O O . ARG A 1 86 ? 5.138 -16.649 3.220 1.00 87.50 86 ARG A O 1
ATOM 667 N N . MET A 1 87 ? 5.689 -14.767 4.319 1.00 87.56 87 MET A N 1
ATOM 668 C CA . MET A 1 87 ? 6.589 -15.401 5.287 1.00 87.56 87 MET A CA 1
ATOM 669 C C . MET A 1 87 ? 5.866 -15.878 6.557 1.00 87.56 87 MET A C 1
ATOM 671 O O . MET A 1 87 ? 6.499 -16.489 7.415 1.00 87.56 87 MET A O 1
ATOM 675 N N . GLY A 1 88 ? 4.557 -15.628 6.682 1.00 88.81 88 GLY A N 1
ATOM 676 C CA . GLY A 1 88 ? 3.780 -15.926 7.887 1.00 88.81 88 GLY A CA 1
ATOM 677 C C . GLY A 1 88 ? 4.157 -15.047 9.081 1.00 88.81 88 GLY A C 1
ATOM 678 O O . GLY A 1 88 ? 3.943 -15.430 10.232 1.00 88.81 88 GLY A O 1
ATOM 679 N N . ASP A 1 89 ? 4.763 -13.885 8.825 1.00 88.31 89 ASP A N 1
ATOM 680 C CA . ASP A 1 89 ? 5.193 -12.967 9.876 1.00 88.31 89 ASP A CA 1
ATOM 681 C C . ASP A 1 89 ? 4.005 -12.238 10.509 1.00 88.31 89 ASP A C 1
ATOM 683 O O . ASP A 1 89 ? 4.103 -11.809 11.658 1.00 88.31 89 ASP A O 1
ATOM 687 N N . PHE A 1 90 ? 2.864 -12.133 9.826 1.00 90.56 90 PHE A N 1
ATOM 688 C CA . PHE A 1 90 ? 1.615 -11.554 10.319 1.00 90.56 90 PHE A CA 1
ATOM 689 C C . PHE A 1 90 ? 0.609 -12.649 10.725 1.00 90.56 90 PHE A C 1
ATOM 691 O O . PHE A 1 90 ? 0.669 -13.760 10.205 1.00 90.56 90 PHE A O 1
ATOM 698 N N . PRO A 1 91 ? -0.281 -12.388 11.705 1.00 91.00 91 PRO A N 1
ATOM 699 C CA . PRO A 1 91 ? -1.386 -13.295 12.012 1.00 91.00 91 PRO A CA 1
ATOM 700 C C . PRO A 1 91 ? -2.320 -13.458 10.819 1.00 91.00 91 PRO A C 1
ATOM 702 O O . PRO A 1 91 ? -2.444 -12.533 10.027 1.00 91.00 91 PRO A O 1
ATOM 705 N N . ASP A 1 92 ? -3.038 -14.573 10.770 1.00 93.31 92 ASP A N 1
ATOM 706 C CA . ASP A 1 92 ? -4.130 -14.740 9.817 1.00 93.31 92 ASP A CA 1
ATOM 707 C C . ASP A 1 92 ? -5.230 -13.715 10.137 1.00 93.31 92 ASP A C 1
ATOM 709 O O . ASP A 1 92 ? -5.724 -13.648 11.271 1.00 93.31 92 ASP A O 1
ATOM 713 N N . TYR A 1 93 ? -5.572 -12.895 9.147 1.00 95.38 93 TYR A N 1
ATOM 714 C CA . TYR A 1 93 ? -6.664 -11.931 9.208 1.00 95.38 93 TYR A CA 1
ATOM 715 C C . TYR A 1 93 ? -7.633 -12.192 8.062 1.00 95.38 93 TYR A C 1
ATOM 717 O O . TYR A 1 93 ? -7.202 -12.596 6.982 1.00 95.38 93 TYR A O 1
ATOM 725 N N . ASP A 1 94 ? -8.910 -11.902 8.303 1.00 96.88 94 ASP A N 1
ATOM 726 C CA . ASP A 1 94 ? -9.946 -11.926 7.275 1.00 96.88 94 ASP A CA 1
ATOM 727 C C . ASP A 1 94 ? -9.907 -10.601 6.489 1.00 96.88 94 ASP A C 1
ATOM 729 O O . ASP A 1 94 ? -10.042 -9.507 7.062 1.00 96.88 94 ASP A O 1
ATOM 733 N N . VAL A 1 95 ? -9.652 -10.704 5.184 1.00 97.19 95 VAL A N 1
ATOM 734 C CA . VAL A 1 95 ? -9.495 -9.574 4.258 1.00 97.19 95 VAL A CA 1
ATOM 735 C C . VAL A 1 95 ? -10.639 -9.572 3.243 1.00 97.19 95 VAL A C 1
ATOM 737 O O . VAL A 1 95 ? -10.870 -10.567 2.561 1.00 97.19 95 VAL A O 1
ATOM 740 N N . ASP A 1 96 ? -11.330 -8.435 3.135 1.00 97.19 96 ASP A N 1
ATOM 741 C CA . ASP A 1 96 ? -12.442 -8.224 2.199 1.00 97.19 96 ASP A CA 1
ATOM 742 C C . ASP A 1 96 ? -11.948 -7.847 0.798 1.00 97.19 96 ASP A C 1
ATOM 744 O O . ASP A 1 96 ? -12.487 -8.317 -0.203 1.00 97.19 96 ASP A O 1
ATOM 748 N N . GLU A 1 97 ? -10.934 -6.982 0.733 1.00 98.12 97 GLU A N 1
ATOM 749 C CA . GLU A 1 97 ? -10.409 -6.412 -0.507 1.00 98.12 97 GLU A CA 1
ATOM 750 C C . GLU A 1 97 ? -8.901 -6.165 -0.371 1.00 98.12 97 GLU A C 1
ATOM 752 O O . GLU A 1 97 ? -8.408 -5.746 0.685 1.00 98.12 97 GLU A O 1
ATOM 757 N N . ALA A 1 98 ? -8.152 -6.439 -1.436 1.00 98.25 98 ALA A N 1
ATOM 758 C CA . ALA A 1 98 ? -6.713 -6.225 -1.491 1.00 98.25 98 ALA A CA 1
ATOM 759 C C . ALA A 1 98 ? -6.312 -5.722 -2.878 1.00 98.25 98 ALA A C 1
ATOM 761 O O . ALA A 1 98 ? -6.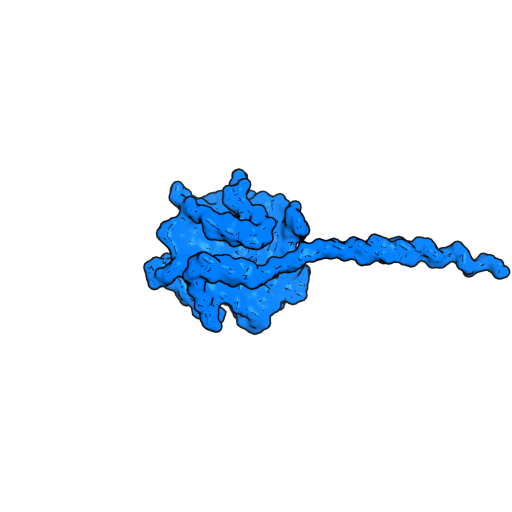637 -6.339 -3.889 1.00 98.25 98 ALA A O 1
ATOM 762 N N . THR A 1 99 ? -5.558 -4.626 -2.912 1.00 98.38 99 THR A N 1
ATOM 763 C CA . THR A 1 99 ? -4.874 -4.165 -4.123 1.00 98.38 99 THR A CA 1
ATOM 764 C C . THR A 1 99 ? -3.386 -4.163 -3.858 1.00 98.38 99 THR A C 1
ATOM 766 O O . THR A 1 99 ? -2.942 -3.586 -2.862 1.00 98.38 99 THR A O 1
ATOM 769 N N . THR A 1 100 ? -2.618 -4.759 -4.763 1.00 97.62 100 THR A N 1
ATOM 770 C CA . THR A 1 100 ? -1.158 -4.695 -4.749 1.00 97.62 100 THR A CA 1
ATOM 771 C C . THR A 1 100 ? -0.678 -4.091 -6.056 1.00 97.62 100 THR A C 1
ATOM 773 O O . THR A 1 100 ? -1.139 -4.458 -7.132 1.00 97.62 100 THR A O 1
ATOM 776 N N . MET A 1 101 ? 0.272 -3.167 -5.963 1.00 97.31 101 MET A N 1
ATOM 777 C CA . MET A 1 101 ? 0.895 -2.505 -7.102 1.00 97.31 101 MET A CA 1
ATOM 778 C C . MET A 1 101 ? 2.410 -2.540 -6.941 1.00 97.31 101 MET A C 1
ATOM 780 O O . MET A 1 101 ? 2.944 -2.248 -5.866 1.00 97.31 101 MET A O 1
ATOM 784 N N . PHE A 1 102 ? 3.115 -2.868 -8.014 1.00 96.44 102 PHE A N 1
ATOM 785 C CA . PHE A 1 102 ? 4.566 -2.890 -8.056 1.00 96.44 102 PHE A CA 1
ATOM 786 C C . PHE A 1 102 ? 5.075 -2.203 -9.318 1.00 96.44 102 PHE A C 1
ATOM 788 O O . PHE A 1 102 ? 4.616 -2.493 -10.414 1.00 96.44 102 PHE A O 1
ATOM 795 N N . PHE A 1 103 ? 6.069 -1.334 -9.171 1.00 93.62 103 PHE A N 1
ATOM 796 C CA . PHE A 1 103 ? 6.796 -0.761 -10.301 1.00 93.62 103 PHE A CA 1
ATOM 797 C C . PHE A 1 103 ? 8.283 -1.042 -10.157 1.00 93.62 103 PHE A C 1
ATOM 799 O O . PHE A 1 103 ? 8.827 -1.076 -9.044 1.00 93.62 103 PHE A O 1
ATOM 806 N N . ALA A 1 104 ? 8.958 -1.184 -11.291 1.00 91.50 104 ALA A N 1
ATOM 807 C CA . ALA A 1 104 ? 10.399 -1.327 -11.349 1.00 91.50 104 ALA A CA 1
ATOM 808 C C . ALA A 1 104 ? 10.954 -0.548 -12.537 1.00 91.50 104 ALA A C 1
ATOM 810 O O . ALA A 1 104 ? 10.474 -0.631 -13.657 1.00 91.50 104 ALA A O 1
ATOM 811 N N . SER A 1 105 ? 12.025 0.194 -12.294 1.00 87.31 105 SER A N 1
ATOM 812 C CA . SER A 1 105 ? 12.756 0.920 -13.321 1.00 87.31 105 SER A CA 1
ATOM 813 C C . SER A 1 105 ? 14.254 0.900 -13.023 1.00 87.31 105 SER A C 1
ATOM 815 O O . SER A 1 105 ? 14.718 0.491 -11.951 1.00 87.31 105 SER A O 1
ATOM 817 N N . LYS A 1 106 ? 15.054 1.445 -13.945 1.00 85.38 106 LYS A N 1
ATOM 818 C CA . LYS A 1 106 ? 16.483 1.706 -13.692 1.00 85.38 106 LYS A CA 1
ATOM 819 C C . LYS A 1 106 ? 16.697 2.554 -12.421 1.00 85.38 106 LYS A C 1
ATOM 821 O O . LYS A 1 106 ? 17.666 2.331 -11.688 1.00 85.38 106 LYS A O 1
ATOM 826 N N . ASN A 1 107 ? 15.751 3.450 -12.124 1.00 86.81 107 ASN A N 1
ATOM 827 C CA . ASN A 1 107 ? 15.793 4.385 -11.005 1.00 86.81 107 ASN A CA 1
ATOM 828 C C . ASN A 1 107 ? 15.326 3.744 -9.689 1.00 86.81 107 ASN A C 1
ATOM 830 O O . ASN A 1 107 ? 15.344 4.407 -8.663 1.00 86.81 107 ASN A O 1
ATOM 834 N N . GLY A 1 108 ? 14.976 2.455 -9.660 1.00 91.19 108 GLY A N 1
ATOM 835 C CA . GLY A 1 108 ? 14.550 1.771 -8.439 1.00 91.19 108 GLY A CA 1
ATOM 836 C C . GLY A 1 108 ? 13.204 1.090 -8.584 1.00 91.19 108 GLY A C 1
ATOM 837 O O . GLY A 1 108 ? 12.730 0.885 -9.694 1.00 91.19 108 GLY A O 1
ATOM 838 N N . TYR A 1 109 ? 12.616 0.711 -7.461 1.00 93.62 109 TYR A N 1
ATOM 839 C CA . TYR A 1 109 ? 11.347 -0.004 -7.431 1.00 93.62 109 TYR A CA 1
ATOM 840 C C . TYR A 1 109 ? 10.494 0.467 -6.261 1.00 93.62 109 TYR A C 1
ATOM 842 O O . TYR A 1 109 ? 11.012 1.005 -5.276 1.00 93.62 109 TYR A O 1
ATOM 850 N N . GLY A 1 110 ? 9.204 0.177 -6.322 1.00 94.50 110 GLY A N 1
ATOM 851 C CA . GLY A 1 110 ? 8.338 0.286 -5.163 1.00 94.50 110 GLY A CA 1
ATOM 852 C C . GLY A 1 110 ? 7.179 -0.685 -5.214 1.00 94.50 110 GLY A C 1
ATOM 853 O O . GLY A 1 110 ? 6.743 -1.117 -6.274 1.00 94.50 110 GLY A O 1
ATOM 854 N N . LEU A 1 111 ? 6.752 -1.058 -4.017 1.00 95.44 111 LEU A N 1
ATOM 855 C CA . LEU A 1 111 ? 5.681 -1.979 -3.714 1.00 95.44 111 LEU A CA 1
ATOM 856 C C . LEU A 1 111 ? 4.679 -1.234 -2.838 1.00 95.44 111 LEU A C 1
ATOM 858 O O . LEU A 1 111 ? 5.033 -0.692 -1.784 1.00 95.44 111 LEU A O 1
ATOM 862 N N . PHE A 1 112 ? 3.434 -1.229 -3.275 1.00 97.19 112 PHE A N 1
ATOM 863 C CA . PHE A 1 112 ? 2.337 -0.551 -2.614 1.00 97.19 1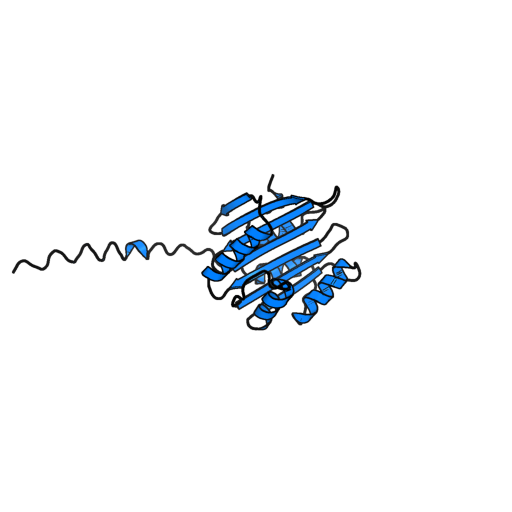12 PHE A CA 1
ATOM 864 C C . PHE A 1 112 ? 1.194 -1.528 -2.415 1.00 97.19 112 PHE A C 1
ATOM 866 O O . PHE A 1 112 ? 0.973 -2.402 -3.252 1.00 97.19 112 PHE A O 1
ATOM 873 N N . PHE A 1 113 ? 0.472 -1.374 -1.314 1.00 96.50 113 PHE A N 1
ATOM 874 C CA . PHE A 1 113 ? -0.708 -2.185 -1.062 1.00 96.50 113 PHE A CA 1
ATOM 875 C C . PHE A 1 113 ? -1.774 -1.413 -0.307 1.00 96.50 113 PHE A C 1
ATOM 877 O O . PHE A 1 113 ? -1.470 -0.587 0.557 1.00 96.50 113 PHE A O 1
ATOM 884 N N . VAL A 1 114 ? -3.023 -1.719 -0.629 1.00 98.31 114 VAL A N 1
ATOM 885 C CA . VAL A 1 114 ? -4.212 -1.324 0.124 1.00 98.31 114 VAL A CA 1
ATOM 886 C C . VAL A 1 114 ? -4.901 -2.601 0.553 1.00 98.31 114 VAL A C 1
ATOM 888 O O . VAL A 1 114 ? -5.076 -3.507 -0.256 1.00 98.31 114 VAL A O 1
ATOM 891 N N . ILE A 1 115 ? -5.234 -2.694 1.835 1.00 98.25 115 ILE A N 1
ATOM 892 C CA . ILE A 1 115 ? -5.844 -3.885 2.422 1.00 98.25 115 ILE A CA 1
ATOM 893 C C . ILE A 1 115 ? -7.031 -3.439 3.261 1.00 98.25 115 ILE A C 1
ATOM 895 O O . ILE A 1 115 ? -6.833 -2.745 4.267 1.00 98.25 115 ILE A O 1
ATOM 899 N N . THR A 1 116 ? -8.237 -3.848 2.880 1.00 98.19 116 THR A N 1
ATOM 900 C CA . THR A 1 116 ? -9.449 -3.681 3.683 1.00 98.19 116 THR A CA 1
ATOM 901 C C . THR A 1 116 ? -9.730 -4.968 4.448 1.00 98.19 116 THR A C 1
ATOM 903 O O . THR A 1 116 ? -9.948 -6.029 3.874 1.00 98.19 116 THR A O 1
ATOM 906 N N . PHE A 1 117 ? -9.727 -4.863 5.772 1.00 97.44 117 PHE A N 1
ATOM 907 C CA . PHE A 1 117 ? -10.023 -5.960 6.690 1.00 97.44 117 PHE A CA 1
ATOM 908 C C . PHE A 1 117 ? -11.518 -5.982 7.022 1.00 97.44 117 PHE A C 1
ATOM 910 O O . PHE A 1 117 ? -12.119 -4.910 7.147 1.00 97.44 117 PHE A O 1
ATOM 917 N N . GLU A 1 118 ? -12.090 -7.159 7.298 1.00 95.69 118 GLU A N 1
ATOM 918 C CA . GLU A 1 118 ? -13.492 -7.266 7.753 1.00 95.69 118 GLU A CA 1
ATOM 919 C C . GLU A 1 118 ? -13.742 -6.421 9.018 1.00 95.69 118 GLU A C 1
ATOM 921 O O . GLU A 1 118 ? -14.797 -5.813 9.222 1.00 95.69 118 GLU A O 1
ATOM 926 N N . GLU A 1 119 ? -12.732 -6.342 9.887 1.00 95.06 119 GLU A N 1
ATOM 927 C CA . GLU A 1 119 ? -12.825 -5.732 11.205 1.00 95.06 119 GLU A CA 1
ATOM 928 C C . GLU A 1 119 ? -11.743 -4.664 11.420 1.00 95.06 119 GLU A C 1
ATOM 930 O O . GLU A 1 119 ? -10.541 -4.917 11.327 1.00 95.06 119 GLU A O 1
ATOM 935 N N . THR A 1 120 ? -12.153 -3.468 11.859 1.00 95.62 120 THR A N 1
ATOM 936 C CA . THR A 1 120 ? -11.241 -2.353 12.190 1.00 95.62 120 THR A CA 1
ATOM 937 C C . THR A 1 120 ? -10.119 -2.746 13.153 1.00 95.62 120 THR A C 1
ATOM 939 O O . THR A 1 120 ? -8.982 -2.304 13.009 1.00 95.62 120 THR A O 1
ATOM 942 N N . LYS A 1 121 ? -10.420 -3.600 14.136 1.00 96.00 121 LYS A N 1
ATOM 943 C CA . LYS A 1 121 ? -9.442 -4.053 15.138 1.00 96.00 121 LYS A CA 1
ATOM 944 C C . LYS A 1 121 ? -8.297 -4.863 14.518 1.00 96.00 121 LYS A C 1
ATOM 946 O O . LYS A 1 121 ? -7.215 -4.917 15.095 1.00 96.00 121 LYS A O 1
ATOM 951 N N . ASP A 1 122 ? -8.538 -5.528 13.392 1.00 97.19 122 ASP A N 1
ATOM 952 C CA . ASP A 1 122 ? -7.548 -6.370 12.729 1.00 97.19 122 ASP A CA 1
ATOM 953 C C . ASP A 1 122 ? -6.670 -5.524 11.805 1.00 97.19 122 ASP A C 1
ATOM 955 O O . ASP A 1 122 ? -5.448 -5.660 11.863 1.00 97.19 122 ASP A O 1
ATOM 959 N N . ALA A 1 123 ? -7.243 -4.507 11.150 1.00 97.38 123 ALA A N 1
ATOM 960 C CA . ALA A 1 123 ? -6.479 -3.434 10.509 1.00 97.38 123 ALA A CA 1
ATOM 961 C C . ALA A 1 123 ? -5.535 -2.718 11.496 1.00 97.38 123 ALA A C 1
ATOM 963 O O . ALA A 1 123 ? -4.359 -2.511 11.201 1.00 97.38 123 ALA A O 1
ATOM 964 N N . GLU A 1 124 ? -6.013 -2.387 12.702 1.00 97.06 124 GLU A N 1
ATOM 965 C CA . GLU A 1 124 ? -5.201 -1.777 13.766 1.00 97.06 124 GLU A CA 1
ATOM 966 C C . GLU A 1 124 ? -4.032 -2.676 14.206 1.00 97.06 124 GLU A C 1
ATOM 968 O O . GLU A 1 124 ? -2.903 -2.200 14.371 1.00 97.06 124 GLU A O 1
ATOM 973 N N . LYS A 1 125 ? -4.279 -3.980 14.391 1.00 97.12 125 LYS A N 1
ATOM 974 C CA . LYS A 1 125 ? -3.233 -4.948 14.758 1.00 97.12 125 LYS A CA 1
ATOM 975 C C . LYS A 1 125 ? -2.232 -5.157 13.630 1.00 97.12 125 LYS A C 1
ATOM 977 O O . LYS A 1 125 ? -1.033 -5.208 13.910 1.00 97.12 125 LYS A O 1
ATOM 982 N N . PHE A 1 126 ? -2.706 -5.293 12.391 1.00 97.00 126 PHE A N 1
ATOM 983 C CA . PHE A 1 126 ? -1.854 -5.403 11.214 1.00 97.00 126 PHE A CA 1
ATOM 984 C C . PHE A 1 126 ? -0.961 -4.174 11.108 1.00 97.00 126 PHE A C 1
ATOM 986 O O . PHE A 1 126 ? 0.256 -4.329 11.121 1.00 97.00 126 PHE A O 1
ATOM 993 N N . TYR A 1 127 ? -1.549 -2.973 11.116 1.00 97.12 127 TYR A N 1
ATOM 994 C CA . TYR A 1 127 ? -0.824 -1.706 11.066 1.00 97.12 127 TYR A CA 1
ATOM 995 C C . TYR A 1 127 ? 0.274 -1.658 12.127 1.00 97.12 127 TYR A C 1
ATOM 997 O O . TYR A 1 127 ? 1.439 -1.477 11.789 1.00 97.12 127 TYR A O 1
ATOM 1005 N N . LYS A 1 128 ? -0.072 -1.910 13.398 1.00 95.75 128 LYS A N 1
ATOM 1006 C CA . LYS A 1 128 ? 0.902 -1.870 14.492 1.00 95.75 128 LYS A CA 1
ATOM 1007 C C . LYS A 1 128 ? 2.039 -2.870 14.278 1.00 95.75 128 LYS A C 1
ATOM 1009 O O . LYS A 1 128 ? 3.202 -2.537 14.473 1.00 95.75 128 LYS A O 1
ATOM 1014 N N . LYS A 1 129 ? 1.717 -4.108 13.900 1.00 94.94 129 LYS A N 1
ATOM 1015 C CA . LYS A 1 129 ? 2.733 -5.143 13.685 1.00 94.94 129 LYS A CA 1
ATOM 1016 C C . LYS A 1 129 ? 3.623 -4.820 12.486 1.00 94.94 129 LYS A C 1
ATOM 1018 O O . LYS A 1 129 ? 4.821 -5.076 12.533 1.00 94.94 129 LYS A O 1
ATOM 1023 N N . TYR A 1 130 ? 3.038 -4.250 11.438 1.00 93.31 130 TYR A N 1
ATOM 1024 C CA . TYR A 1 130 ? 3.745 -3.815 10.244 1.00 93.31 130 TYR A CA 1
ATOM 1025 C C . TYR A 1 130 ? 4.730 -2.685 10.568 1.00 93.31 130 TYR A C 1
ATOM 1027 O O . TYR A 1 130 ? 5.907 -2.784 10.229 1.00 93.31 130 TYR A O 1
ATOM 1035 N N . THR A 1 131 ? 4.295 -1.660 11.306 1.00 94.06 131 THR A N 1
ATOM 1036 C CA . THR A 1 131 ? 5.171 -0.556 11.729 1.00 94.06 131 THR A CA 1
ATOM 1037 C C . THR A 1 131 ? 6.239 -1.009 12.723 1.00 94.06 131 THR A C 1
ATOM 1039 O O . THR A 1 131 ? 7.389 -0.608 12.591 1.00 94.06 131 THR A O 1
ATOM 1042 N N . ASP A 1 132 ? 5.912 -1.904 13.662 1.00 92.00 132 ASP A N 1
ATOM 1043 C CA . ASP A 1 132 ? 6.896 -2.477 14.595 1.00 92.00 132 ASP A CA 1
ATOM 1044 C C . ASP A 1 132 ? 8.020 -3.236 13.849 1.00 92.00 132 ASP A C 1
ATOM 1046 O O . ASP A 1 132 ? 9.160 -3.266 14.312 1.00 92.00 132 ASP A O 1
ATOM 1050 N N . ALA A 1 133 ? 7.704 -3.868 12.712 1.00 88.88 133 ALA A N 1
ATOM 1051 C CA . ALA A 1 133 ? 8.650 -4.668 11.934 1.00 88.88 133 ALA A CA 1
ATOM 1052 C C . ALA A 1 133 ? 9.498 -3.845 10.951 1.00 88.88 133 ALA A C 1
ATOM 1054 O O . ALA A 1 133 ? 10.650 -4.201 10.697 1.00 88.88 133 ALA A O 1
ATOM 1055 N N . PHE A 1 134 ? 8.936 -2.775 10.382 1.00 85.62 134 PHE A N 1
ATOM 1056 C CA . PHE A 1 134 ? 9.531 -2.073 9.239 1.00 85.62 134 PHE A CA 1
ATOM 1057 C C . PHE A 1 134 ? 9.746 -0.568 9.435 1.00 85.62 134 PHE A C 1
ATOM 1059 O O . PHE A 1 134 ? 10.298 0.057 8.536 1.00 85.62 134 PHE A O 1
ATOM 1066 N N . ALA A 1 135 ? 9.315 -0.000 10.565 1.00 82.25 135 ALA A N 1
ATOM 1067 C CA . ALA A 1 135 ? 9.246 1.446 10.781 1.00 82.25 135 ALA A CA 1
ATOM 1068 C C . ALA A 1 135 ? 9.716 1.865 12.189 1.00 82.25 135 ALA A C 1
ATOM 1070 O O . ALA A 1 135 ? 9.131 2.753 12.818 1.00 82.25 135 ALA A O 1
ATOM 1071 N N . SER A 1 136 ? 10.719 1.177 12.744 1.00 74.75 136 SER A N 1
ATOM 1072 C CA . SER A 1 136 ? 11.055 1.276 14.172 1.00 74.75 136 SER A CA 1
ATOM 1073 C C . SER A 1 136 ? 11.526 2.663 14.622 1.00 74.75 136 SER A C 1
ATOM 1075 O O . SER A 1 136 ? 11.363 2.988 15.795 1.00 74.75 136 SER A O 1
ATOM 1077 N N . ASP A 1 137 ? 12.067 3.477 13.708 1.00 82.75 137 ASP A N 1
ATOM 1078 C CA . ASP A 1 137 ? 12.517 4.856 13.967 1.00 82.75 137 ASP A CA 1
ATOM 1079 C C . ASP A 1 137 ? 11.679 5.897 13.189 1.00 82.75 137 ASP A C 1
ATOM 1081 O O . ASP A 1 137 ? 12.139 6.997 12.875 1.00 82.75 137 ASP A O 1
ATOM 1085 N N . SER A 1 138 ? 10.434 5.547 12.856 1.00 89.56 138 SER A N 1
ATOM 1086 C CA . SER A 1 138 ? 9.552 6.364 12.018 1.00 89.56 138 SER A CA 1
ATOM 1087 C C . SER A 1 138 ? 8.987 7.620 12.701 1.00 89.56 138 SER A C 1
ATOM 1089 O O . SER A 1 138 ? 8.789 7.697 13.915 1.00 89.56 138 SER A O 1
ATOM 1091 N N . GLU A 1 139 ? 8.657 8.626 11.888 1.00 94.25 139 GLU A N 1
ATOM 1092 C CA . GLU A 1 139 ? 7.790 9.733 12.276 1.00 94.25 139 GLU A CA 1
ATOM 1093 C C . GLU A 1 139 ? 6.330 9.253 12.322 1.00 94.25 139 GLU A C 1
ATOM 1095 O O . GLU A 1 139 ? 5.692 9.031 11.289 1.00 94.25 139 GLU A O 1
ATOM 1100 N N . GLU A 1 140 ? 5.778 9.146 13.527 1.00 95.81 140 GLU A N 1
ATOM 1101 C CA . GLU A 1 140 ? 4.377 8.787 13.746 1.00 95.81 140 GLU A CA 1
ATOM 1102 C C . GLU A 1 140 ? 3.467 10.014 13.886 1.00 95.81 140 GLU A C 1
ATOM 1104 O O . GLU A 1 140 ? 3.851 11.066 14.411 1.00 95.81 140 GLU A O 1
ATOM 1109 N N . GLY A 1 141 ? 2.205 9.878 13.479 1.00 95.38 141 GLY A N 1
ATOM 1110 C CA . GLY A 1 141 ? 1.220 10.926 13.711 1.00 95.38 141 GLY A CA 1
ATOM 1111 C C . GLY A 1 141 ? -0.192 10.594 13.256 1.00 95.38 141 GLY A C 1
ATOM 1112 O O . GLY A 1 141 ? -0.523 9.473 12.878 1.00 95.38 141 GLY A O 1
ATOM 1113 N N . LYS A 1 142 ? -1.060 11.608 13.324 1.00 95.38 142 LYS A N 1
ATOM 1114 C CA . LYS A 1 142 ? -2.448 11.522 12.866 1.00 95.38 142 LYS A CA 1
ATOM 1115 C C . LYS A 1 142 ? -2.858 12.803 12.152 1.00 95.38 142 LYS A C 1
ATOM 1117 O O . LYS A 1 142 ? -2.720 13.893 12.702 1.00 95.38 142 LYS A O 1
ATOM 1122 N N . SER A 1 143 ? -3.404 12.681 10.946 1.00 91.50 143 SER A N 1
ATOM 1123 C CA . SER A 1 143 ? -3.872 13.810 10.136 1.00 91.50 143 SER A CA 1
ATOM 1124 C C . SER A 1 143 ? -5.172 13.455 9.427 1.00 91.50 143 SER A C 1
ATOM 1126 O O . SER A 1 143 ? -5.289 12.383 8.851 1.00 91.50 143 SER A O 1
ATOM 1128 N N . LYS A 1 144 ? -6.175 14.342 9.484 1.00 88.56 144 LYS A N 1
ATOM 1129 C CA . LYS A 1 144 ? -7.494 14.145 8.842 1.00 88.56 144 LYS A CA 1
ATOM 1130 C C . LYS A 1 144 ? -8.170 12.794 9.165 1.00 88.56 144 LYS A C 1
ATOM 1132 O O . LYS A 1 144 ? -8.900 12.255 8.346 1.00 88.56 144 LYS A O 1
ATOM 1137 N N . GLY A 1 145 ? -7.940 12.254 10.364 1.00 89.00 145 GLY A N 1
ATOM 1138 C CA . GLY A 1 145 ? -8.479 10.952 10.781 1.00 89.00 145 GLY A CA 1
ATOM 1139 C C . GLY A 1 145 ? -7.590 9.749 10.450 1.00 89.00 145 GLY A C 1
ATOM 1140 O O . GLY A 1 145 ? -7.802 8.698 11.042 1.00 89.00 145 GLY A O 1
ATOM 1141 N N . ILE A 1 146 ? -6.558 9.935 9.626 1.00 95.81 146 ILE A N 1
ATOM 1142 C CA . ILE A 1 146 ? -5.607 8.910 9.192 1.00 95.81 146 ILE A CA 1
ATOM 1143 C C . ILE A 1 146 ? -4.434 8.867 10.168 1.00 95.81 146 ILE A C 1
ATOM 1145 O O . ILE A 1 146 ? -3.781 9.892 10.391 1.00 95.81 146 ILE A O 1
ATOM 1149 N N . THR A 1 147 ? -4.174 7.702 10.752 1.00 97.44 147 THR A N 1
ATOM 1150 C CA . THR A 1 147 ? -2.955 7.434 11.529 1.00 97.44 147 THR A CA 1
ATOM 1151 C C . THR A 1 147 ? -1.838 7.054 10.562 1.00 97.44 147 THR A C 1
ATOM 1153 O O . THR A 1 147 ? -2.108 6.360 9.587 1.00 97.44 147 THR A O 1
ATOM 1156 N N . TYR A 1 148 ? -0.612 7.515 10.794 1.00 97.50 148 TYR A N 1
ATOM 1157 C CA . TYR A 1 148 ? 0.522 7.222 9.923 1.00 97.50 148 TYR A CA 1
ATOM 1158 C C . TYR A 1 148 ? 1.809 6.947 10.698 1.00 97.50 148 TYR A C 1
ATOM 1160 O O . TYR A 1 148 ? 1.991 7.431 11.818 1.00 97.50 148 TYR A O 1
ATOM 1168 N N . SER A 1 149 ? 2.710 6.225 10.042 1.00 97.50 149 SER A N 1
ATOM 1169 C CA . SER A 1 149 ? 4.097 5.982 10.427 1.00 97.50 149 SER A CA 1
ATOM 1170 C C . SER A 1 149 ? 4.932 6.106 9.157 1.00 97.50 149 SER A C 1
ATOM 1172 O O . SER A 1 149 ? 4.668 5.419 8.168 1.00 97.50 149 SER A O 1
ATOM 1174 N N . LEU A 1 150 ? 5.866 7.055 9.148 1.00 96.44 150 LEU A N 1
ATOM 1175 C CA . LEU A 1 150 ? 6.667 7.395 7.976 1.00 96.44 150 LEU A CA 1
ATOM 1176 C C . LEU A 1 150 ? 8.147 7.279 8.304 1.00 96.44 150 LEU A C 1
ATOM 1178 O O . LEU A 1 150 ? 8.627 7.926 9.229 1.00 96.44 150 LEU A O 1
ATOM 1182 N N . GLU A 1 151 ? 8.884 6.525 7.511 1.00 93.06 151 GLU A N 1
ATOM 1183 C CA . GLU A 1 151 ? 10.330 6.433 7.624 1.00 93.06 151 GLU A CA 1
ATOM 1184 C C . GLU A 1 151 ? 10.974 6.825 6.297 1.00 93.06 151 GLU A C 1
ATOM 1186 O O . GLU A 1 151 ? 10.537 6.450 5.205 1.00 93.06 151 GLU A O 1
ATOM 1191 N N . HIS A 1 152 ? 12.024 7.624 6.418 1.00 88.38 152 HIS A N 1
ATOM 1192 C CA . HIS A 1 152 ? 12.925 7.975 5.342 1.00 88.38 152 HIS A CA 1
ATOM 1193 C C . HIS A 1 152 ? 14.333 7.767 5.883 1.00 88.38 152 HIS A C 1
ATOM 1195 O O . HIS A 1 152 ? 14.740 8.406 6.852 1.00 88.38 152 HIS A O 1
ATOM 1201 N N . GLY A 1 153 ? 15.068 6.844 5.279 1.00 75.69 153 GLY A N 1
ATOM 1202 C CA . GLY A 1 153 ? 16.409 6.530 5.735 1.00 75.69 153 GLY A CA 1
ATOM 1203 C C . GLY A 1 153 ? 16.872 5.166 5.254 1.00 75.69 153 GLY A C 1
ATOM 1204 O O . GLY A 1 153 ? 16.104 4.215 5.157 1.00 75.69 153 GLY A O 1
ATOM 1205 N N . GLY A 1 154 ? 18.161 5.075 4.935 1.00 75.31 154 GLY A N 1
ATOM 1206 C CA . GLY A 1 154 ? 18.752 3.881 4.335 1.00 75.31 154 GLY A CA 1
ATOM 1207 C C . GLY A 1 154 ? 18.724 3.906 2.805 1.00 75.31 154 GLY A C 1
ATOM 1208 O O . GLY A 1 154 ? 17.989 4.668 2.184 1.00 75.31 154 GLY A O 1
ATOM 1209 N N . GLY A 1 155 ? 19.593 3.101 2.191 1.00 73.25 155 GLY A N 1
ATOM 1210 C CA . GLY A 1 155 ? 19.782 3.073 0.741 1.00 73.25 155 GLY A CA 1
ATOM 1211 C C . GLY A 1 155 ? 21.252 3.135 0.323 1.00 73.25 155 GLY A C 1
ATOM 1212 O O . GLY A 1 155 ? 22.165 2.903 1.120 1.00 73.25 155 GLY A O 1
ATOM 1213 N N . THR A 1 156 ? 21.488 3.422 -0.954 1.00 77.81 156 THR A N 1
ATOM 1214 C CA . THR A 1 156 ? 22.827 3.655 -1.515 1.00 77.81 156 THR A CA 1
ATOM 1215 C C . THR A 1 156 ? 23.027 5.146 -1.797 1.00 77.81 156 THR A C 1
ATOM 1217 O O . THR A 1 156 ? 22.152 5.958 -1.536 1.00 77.81 156 THR A O 1
ATOM 1220 N N . LYS A 1 157 ? 24.178 5.538 -2.361 1.00 74.25 157 LYS A N 1
ATOM 1221 C CA . LYS A 1 157 ? 24.394 6.936 -2.777 1.00 74.25 157 LYS A CA 1
ATOM 1222 C C . LYS A 1 157 ? 23.423 7.420 -3.859 1.00 74.25 157 LYS A C 1
ATOM 1224 O O . LYS A 1 157 ? 23.351 8.627 -4.049 1.00 74.25 157 LYS A O 1
ATOM 1229 N N . SER A 1 158 ? 22.782 6.513 -4.601 1.00 82.94 158 SER A N 1
ATOM 1230 C CA . SER A 1 158 ? 21.890 6.888 -5.702 1.00 82.94 158 SER A CA 1
ATOM 1231 C C . SER A 1 158 ? 20.415 6.613 -5.415 1.00 82.94 158 SER A C 1
ATOM 1233 O O . SER A 1 158 ? 19.587 7.362 -5.906 1.00 82.94 158 SER A O 1
ATOM 1235 N N . LYS A 1 159 ? 20.089 5.613 -4.582 1.00 88.88 159 LYS A N 1
ATOM 1236 C CA . LYS A 1 159 ? 18.708 5.222 -4.239 1.00 88.88 159 LYS A CA 1
ATOM 1237 C C . LYS A 1 159 ? 18.450 5.370 -2.750 1.00 88.88 159 LYS A C 1
ATOM 1239 O O . LYS A 1 159 ? 19.224 4.825 -1.961 1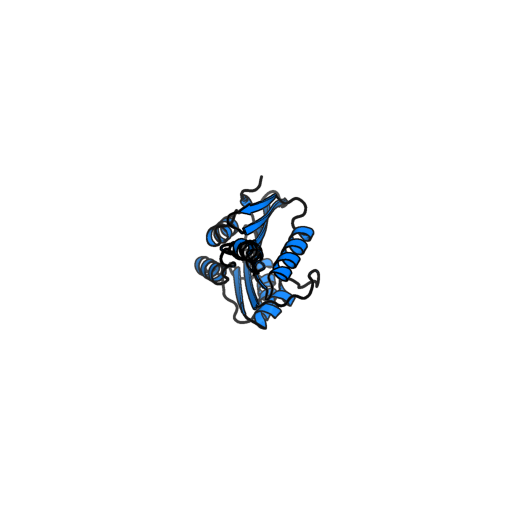.00 88.88 159 LYS A O 1
ATOM 1244 N N . GLU A 1 160 ? 17.342 5.999 -2.392 1.00 92.06 160 GLU A N 1
ATOM 1245 C CA . GLU A 1 160 ? 16.878 6.157 -1.014 1.00 92.06 160 GLU A CA 1
ATOM 1246 C C . GLU A 1 160 ? 15.683 5.243 -0.738 1.00 92.06 160 GLU A C 1
ATOM 1248 O O . GLU A 1 160 ? 14.879 4.957 -1.629 1.00 92.06 160 GLU A O 1
ATOM 1253 N N . SER A 1 161 ? 15.591 4.758 0.500 1.00 93.31 161 SER A N 1
ATOM 1254 C CA . SER A 1 161 ? 14.455 3.977 0.980 1.00 93.31 161 SER A CA 1
ATOM 1255 C C . SER A 1 161 ? 13.379 4.892 1.563 1.00 93.31 161 SER A C 1
ATOM 1257 O O . SER A 1 161 ? 13.655 5.709 2.446 1.00 93.31 161 SER A O 1
ATOM 1259 N N . TYR A 1 162 ? 12.142 4.687 1.119 1.00 94.19 162 TYR A N 1
ATOM 1260 C CA . TYR A 1 162 ? 10.955 5.371 1.616 1.00 94.19 162 TYR A CA 1
ATOM 1261 C C . TYR A 1 162 ? 9.934 4.356 2.105 1.00 94.19 162 TYR A C 1
ATOM 1263 O O . TYR A 1 162 ? 9.624 3.379 1.417 1.00 94.19 162 TYR A O 1
ATOM 1271 N N . PHE A 1 163 ? 9.389 4.620 3.283 1.00 95.25 163 PHE A N 1
ATOM 1272 C CA . PHE A 1 163 ? 8.385 3.786 3.911 1.00 95.25 163 PHE A CA 1
ATOM 1273 C C . PHE A 1 163 ? 7.263 4.652 4.472 1.00 95.25 163 PHE A C 1
ATOM 1275 O O . PHE A 1 163 ? 7.506 5.597 5.220 1.00 95.25 163 PHE A O 1
ATOM 1282 N N . GLY A 1 164 ? 6.024 4.308 4.153 1.00 96.94 164 GLY A N 1
ATOM 1283 C CA . GLY A 1 164 ? 4.844 4.885 4.770 1.00 96.94 164 GLY A CA 1
ATOM 1284 C C . GLY A 1 164 ? 3.802 3.812 5.023 1.00 96.94 164 GLY A C 1
ATOM 1285 O O . GLY A 1 164 ? 3.411 3.104 4.103 1.00 96.94 164 GLY A O 1
ATOM 1286 N N . ALA A 1 165 ? 3.326 3.713 6.256 1.00 97.94 165 ALA A N 1
ATOM 1287 C CA . ALA A 1 165 ? 2.137 2.951 6.603 1.00 97.94 165 ALA A CA 1
ATOM 1288 C C . ALA A 1 165 ? 1.056 3.920 7.076 1.00 97.94 165 ALA A C 1
ATOM 1290 O O . ALA A 1 165 ? 1.329 4.844 7.848 1.00 97.94 165 ALA A O 1
ATOM 1291 N N . TYR A 1 166 ? -0.179 3.698 6.640 1.00 98.12 166 TYR A N 1
ATOM 1292 C CA . TYR A 1 166 ? -1.321 4.545 6.953 1.00 98.12 166 TYR A CA 1
ATOM 1293 C C . TYR A 1 166 ? -2.515 3.682 7.330 1.00 98.12 166 TYR A C 1
ATOM 1295 O O . TYR A 1 166 ? -2.828 2.717 6.644 1.00 98.12 166 TYR A O 1
ATOM 1303 N N . LEU A 1 167 ? -3.220 4.068 8.385 1.00 98.12 167 LEU A N 1
ATOM 1304 C CA . LEU A 1 167 ? -4.422 3.399 8.865 1.00 98.12 167 LEU A CA 1
ATOM 1305 C C . LEU A 1 167 ? -5.601 4.367 8.832 1.00 98.12 167 LEU A C 1
ATOM 1307 O O . LEU A 1 167 ? -5.542 5.462 9.408 1.00 98.12 167 LEU A O 1
ATOM 1311 N N . ASN A 1 168 ? -6.691 3.935 8.202 1.00 96.62 168 ASN A N 1
ATOM 1312 C CA . ASN A 1 168 ? -7.936 4.680 8.133 1.00 96.62 168 ASN A CA 1
ATOM 1313 C C . ASN A 1 168 ? -9.148 3.739 8.193 1.00 96.62 168 ASN A C 1
ATOM 1315 O O . ASN A 1 168 ? -9.456 3.032 7.235 1.00 96.62 168 ASN A O 1
ATOM 1319 N N . GLY A 1 169 ? -9.842 3.734 9.334 1.00 94.94 169 GLY A N 1
ATOM 1320 C CA . GLY A 1 169 ? -10.913 2.770 9.583 1.00 94.94 169 GLY A CA 1
ATOM 1321 C C . GLY A 1 169 ? -10.367 1.343 9.582 1.00 94.94 169 GLY A C 1
ATOM 1322 O O . GLY A 1 169 ? -9.383 1.059 10.257 1.00 94.94 169 GLY A O 1
ATOM 1323 N N . ASN A 1 170 ? -11.000 0.465 8.813 1.00 97.06 170 ASN A N 1
ATOM 1324 C CA . ASN A 1 170 ? -10.597 -0.926 8.618 1.00 97.06 170 ASN A CA 1
ATOM 1325 C C . ASN A 1 170 ? -9.637 -1.126 7.437 1.00 97.06 170 ASN A C 1
ATOM 1327 O O . ASN A 1 170 ? -9.459 -2.255 7.002 1.00 97.06 170 ASN A O 1
ATOM 1331 N N . THR A 1 171 ? -9.049 -0.061 6.887 1.00 98.12 171 THR A N 1
ATOM 1332 C CA . THR A 1 171 ? -8.164 -0.169 5.722 1.00 98.12 171 THR A CA 1
ATOM 1333 C C . THR A 1 171 ? -6.771 0.360 6.022 1.00 98.12 171 THR A C 1
ATOM 1335 O O . THR A 1 171 ? -6.606 1.397 6.679 1.00 98.12 171 THR A O 1
ATOM 1338 N N . VAL A 1 172 ? -5.765 -0.356 5.526 1.00 98.44 172 VAL A N 1
ATOM 1339 C CA . VAL A 1 172 ? -4.352 0.002 5.637 1.00 98.44 172 VAL A CA 1
ATOM 1340 C C . VAL A 1 172 ? -3.781 0.235 4.247 1.00 98.44 172 VAL A C 1
ATOM 1342 O O . VAL A 1 172 ? -3.886 -0.631 3.387 1.00 98.44 172 VAL A O 1
ATOM 1345 N N . LEU A 1 173 ? -3.161 1.397 4.050 1.00 98.50 173 LEU A N 1
ATOM 1346 C CA . LEU A 1 173 ? -2.326 1.698 2.890 1.00 98.50 173 LEU A CA 1
ATOM 1347 C C . LEU A 1 173 ? -0.866 1.559 3.312 1.00 98.50 173 LEU A C 1
ATOM 1349 O O . LEU A 1 173 ? -0.464 2.095 4.349 1.00 98.50 173 LEU A O 1
ATOM 1353 N N . VAL A 1 174 ? -0.058 0.918 2.479 1.00 97.88 174 VAL A N 1
ATOM 1354 C CA . VAL A 1 174 ? 1.393 0.913 2.622 1.00 97.88 174 VAL A CA 1
ATOM 1355 C C . VAL A 1 174 ? 2.060 1.344 1.333 1.00 97.88 174 VAL A C 1
ATOM 1357 O O . VAL A 1 174 ? 1.671 0.970 0.229 1.00 97.88 174 VAL A O 1
ATOM 1360 N N . VAL A 1 175 ? 3.112 2.126 1.521 1.00 97.38 175 VAL A N 1
ATOM 1361 C CA . VAL A 1 175 ? 4.002 2.650 0.506 1.00 97.38 175 VAL A CA 1
ATOM 1362 C C . VAL A 1 175 ? 5.418 2.235 0.870 1.00 97.38 175 VAL A C 1
ATOM 1364 O O . VAL A 1 175 ? 5.946 2.670 1.893 1.00 97.38 175 VAL A O 1
ATOM 1367 N N . ARG A 1 176 ? 6.054 1.412 0.037 1.00 95.06 176 ARG A N 1
ATOM 1368 C CA . ARG A 1 176 ? 7.452 1.020 0.220 1.00 95.06 176 ARG A CA 1
ATOM 1369 C C . ARG A 1 176 ? 8.209 1.182 -1.084 1.00 95.06 176 ARG A C 1
ATOM 1371 O O . ARG A 1 176 ? 7.861 0.561 -2.076 1.00 95.06 176 ARG A O 1
ATOM 1378 N N . ALA A 1 177 ? 9.277 1.962 -1.082 1.00 94.94 177 ALA A N 1
ATOM 1379 C CA . ALA A 1 177 ? 10.071 2.186 -2.282 1.00 94.94 177 ALA A CA 1
ATOM 1380 C C . ALA A 1 177 ? 11.563 2.271 -1.971 1.00 94.94 177 ALA A C 1
ATOM 1382 O O . ALA A 1 177 ? 11.962 2.677 -0.882 1.00 94.94 177 ALA A O 1
ATOM 1383 N N . MET A 1 178 ? 12.381 1.898 -2.950 1.00 94.06 178 MET A N 1
ATOM 1384 C CA . MET A 1 178 ? 13.813 2.171 -2.992 1.00 94.06 178 MET A CA 1
ATOM 1385 C C . MET A 1 178 ? 14.131 2.787 -4.353 1.00 94.06 178 MET A C 1
ATOM 1387 O O . MET A 1 178 ? 14.283 2.056 -5.336 1.00 94.06 178 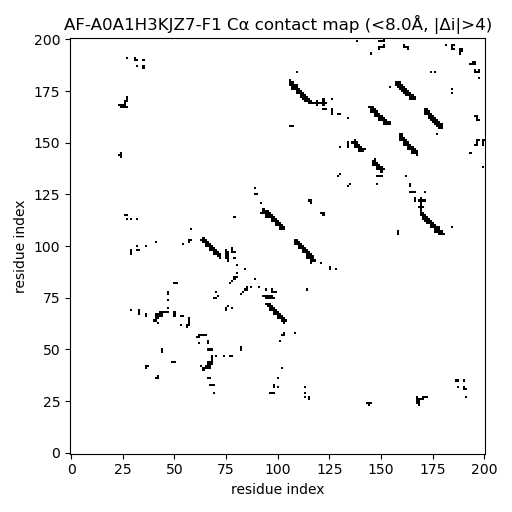MET A O 1
ATOM 1391 N N . VAL A 1 179 ? 14.205 4.117 -4.418 1.00 92.75 179 VAL A N 1
ATOM 1392 C CA . VAL A 1 179 ? 14.220 4.878 -5.679 1.00 92.75 179 VAL A CA 1
ATOM 1393 C C . VAL A 1 179 ? 15.167 6.081 -5.657 1.00 92.75 179 VAL A C 1
ATOM 1395 O O . VAL A 1 179 ? 15.504 6.593 -4.594 1.00 92.75 179 VAL A O 1
ATOM 1398 N N . GLU A 1 180 ? 15.615 6.513 -6.839 1.00 91.00 180 GLU A N 1
ATOM 1399 C CA . GLU A 1 180 ? 16.343 7.780 -7.053 1.00 91.00 180 GLU A CA 1
ATOM 1400 C C . GLU A 1 180 ? 15.371 8.956 -7.246 1.00 91.00 180 GLU A C 1
ATOM 1402 O O . GLU A 1 180 ? 15.648 10.079 -6.835 1.00 91.00 180 GLU A O 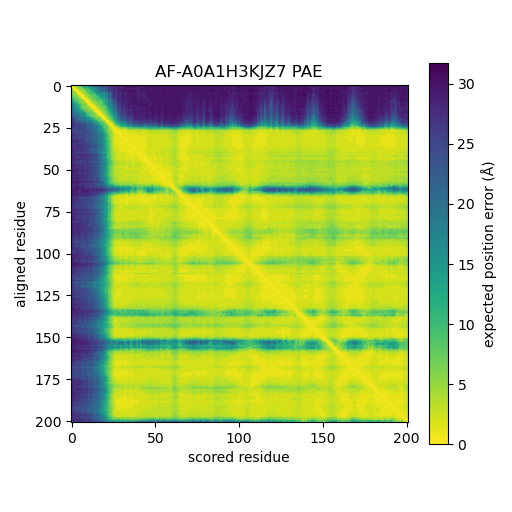1
ATOM 1407 N N . GLU A 1 181 ? 14.224 8.686 -7.875 1.00 89.56 181 GLU A N 1
ATOM 1408 C CA . GLU A 1 181 ? 13.174 9.656 -8.188 1.00 89.56 181 GLU A CA 1
ATOM 1409 C C . GLU A 1 181 ? 11.894 9.282 -7.444 1.00 89.56 181 GLU A C 1
ATOM 1411 O O . GLU A 1 181 ? 11.512 8.114 -7.377 1.00 89.56 181 GLU A O 1
ATOM 1416 N N . THR A 1 182 ? 11.223 10.278 -6.876 1.00 92.19 182 THR A N 1
ATOM 1417 C CA . THR A 1 182 ? 10.128 10.059 -5.928 1.00 92.19 182 THR A CA 1
ATOM 1418 C C . THR A 1 182 ? 8.739 10.209 -6.536 1.00 92.19 182 THR A C 1
ATOM 1420 O O . THR A 1 182 ? 7.767 10.230 -5.785 1.00 92.19 182 THR A O 1
ATOM 1423 N N . ASP A 1 183 ? 8.626 10.336 -7.858 1.00 92.62 183 ASP A N 1
ATOM 1424 C CA . ASP A 1 183 ? 7.370 10.698 -8.527 1.00 92.62 183 ASP A CA 1
ATOM 1425 C C . ASP A 1 183 ? 6.254 9.687 -8.235 1.00 92.62 183 ASP A C 1
ATOM 1427 O O . ASP A 1 183 ? 5.182 10.102 -7.805 1.00 92.62 183 ASP A O 1
ATOM 1431 N N . TYR A 1 184 ? 6.541 8.380 -8.292 1.00 91.31 184 TYR A N 1
ATOM 1432 C CA . TYR A 1 184 ? 5.581 7.332 -7.916 1.00 91.31 184 TYR A CA 1
ATOM 1433 C C . TYR A 1 184 ? 5.148 7.398 -6.444 1.00 91.31 184 TYR A C 1
ATOM 1435 O O . TYR A 1 184 ? 3.976 7.229 -6.113 1.00 91.31 184 TYR A O 1
ATOM 1443 N N . VAL A 1 185 ? 6.093 7.667 -5.536 1.00 95.31 185 VAL A N 1
ATOM 1444 C CA . VAL A 1 185 ? 5.828 7.745 -4.088 1.00 95.31 185 VAL A CA 1
ATOM 1445 C C . VAL A 1 185 ? 4.981 8.976 -3.763 1.00 95.31 185 VAL A C 1
ATOM 1447 O O . VAL A 1 185 ? 4.000 8.896 -3.025 1.00 95.31 185 VAL A O 1
ATOM 1450 N N . ASP A 1 186 ? 5.339 10.129 -4.321 1.00 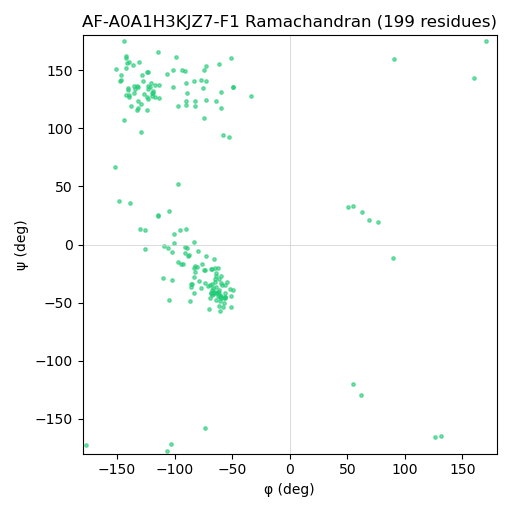96.50 186 ASP A N 1
ATOM 1451 C CA . ASP A 1 186 ? 4.598 11.370 -4.125 1.00 96.50 186 ASP A CA 1
ATOM 1452 C C . ASP A 1 186 ? 3.243 11.339 -4.847 1.00 96.50 186 ASP A C 1
ATOM 1454 O O . ASP A 1 186 ? 2.268 11.867 -4.308 1.00 96.50 186 ASP A O 1
ATOM 1458 N N . GLY A 1 187 ? 3.170 10.700 -6.017 1.00 96.69 187 GLY A N 1
ATOM 1459 C CA . GLY A 1 187 ? 1.968 10.493 -6.823 1.00 96.69 187 GLY A CA 1
ATOM 1460 C C . GLY A 1 187 ? 0.907 9.702 -6.070 1.00 96.69 187 GLY A C 1
ATOM 1461 O O . GLY A 1 187 ? -0.170 10.240 -5.797 1.00 96.69 187 GLY A O 1
ATOM 1462 N N . ILE A 1 188 ? 1.243 8.492 -5.608 1.00 96.44 188 ILE A N 1
ATOM 1463 C CA . ILE A 1 188 ? 0.299 7.656 -4.855 1.00 96.44 188 ILE A CA 1
ATOM 1464 C C . ILE A 1 188 ? -0.120 8.323 -3.537 1.00 96.44 188 ILE A C 1
ATOM 1466 O O . ILE A 1 188 ? -1.303 8.366 -3.197 1.00 96.44 188 ILE A O 1
ATOM 1470 N N . CYS A 1 189 ? 0.816 8.940 -2.804 1.00 97.44 189 CYS A N 1
ATOM 1471 C CA . CYS A 1 189 ? 0.479 9.641 -1.565 1.00 97.44 189 CYS A CA 1
ATOM 1472 C C . CYS A 1 189 ? -0.449 10.836 -1.822 1.00 97.44 189 CYS A C 1
ATOM 1474 O O . CYS A 1 189 ? -1.343 11.114 -1.017 1.00 97.44 189 CYS A O 1
ATOM 1476 N N . LYS A 1 190 ? -0.264 11.544 -2.941 1.00 97.50 190 LYS A N 1
ATOM 1477 C CA . LYS A 1 190 ? -1.136 12.641 -3.363 1.00 97.50 190 LYS A CA 1
ATOM 1478 C C . LYS A 1 190 ? -2.522 12.135 -3.761 1.00 97.50 190 LYS A C 1
ATOM 1480 O O . LYS A 1 190 ? -3.488 12.776 -3.347 1.00 97.50 190 LYS A O 1
ATOM 1485 N N . ALA A 1 191 ? -2.623 11.020 -4.487 1.00 97.19 191 ALA A N 1
ATOM 1486 C CA . ALA A 1 191 ? -3.895 10.394 -4.859 1.00 97.19 191 ALA A CA 1
ATOM 1487 C C . ALA A 1 191 ? -4.741 10.078 -3.612 1.00 97.19 191 ALA A C 1
ATOM 1489 O O . ALA A 1 191 ? -5.899 10.481 -3.518 1.00 97.19 191 ALA A O 1
ATOM 1490 N N . TYR A 1 192 ? -4.113 9.516 -2.576 1.00 96.62 192 TYR A N 1
ATOM 1491 C CA . TYR A 1 192 ? -4.760 9.244 -1.286 1.00 96.62 192 TYR A CA 1
ATOM 1492 C C . TYR A 1 192 ? -4.881 10.455 -0.348 1.00 96.62 192 TYR A C 1
ATOM 1494 O O . TYR A 1 192 ? -5.482 10.368 0.727 1.00 96.62 192 TYR A O 1
ATOM 1502 N N . GLY A 1 193 ? -4.301 11.603 -0.708 1.00 95.31 193 GLY A N 1
ATOM 1503 C CA . GLY A 1 193 ? -4.294 12.800 0.131 1.00 95.31 193 GLY A CA 1
ATOM 1504 C C . GLY A 1 193 ? -3.559 12.628 1.469 1.00 95.31 193 GLY A C 1
ATOM 1505 O O . GLY A 1 193 ? -3.894 13.323 2.441 1.00 95.31 193 GLY A O 1
ATOM 1506 N N . VAL A 1 194 ? -2.573 11.728 1.522 1.00 96.19 194 VAL A N 1
ATOM 1507 C CA . VAL A 1 194 ? -1.751 11.421 2.701 1.00 96.19 194 VAL A CA 1
ATOM 1508 C C . VAL A 1 194 ? -0.401 12.143 2.664 1.00 96.19 194 VAL A C 1
ATOM 1510 O O . VAL A 1 194 ? 0.052 12.641 1.634 1.00 96.19 194 VAL A O 1
ATOM 1513 N N . LYS A 1 195 ? 0.258 12.245 3.824 1.00 95.50 195 LYS A N 1
ATOM 1514 C CA . LYS A 1 195 ? 1.609 12.815 3.913 1.00 95.50 195 LYS A CA 1
ATOM 1515 C C . LYS A 1 195 ? 2.613 11.828 3.315 1.00 95.50 195 LYS A C 1
ATOM 1517 O O . LYS A 1 195 ? 2.687 10.708 3.799 1.00 95.50 195 LYS A O 1
ATOM 1522 N N . SER A 1 196 ? 3.399 12.257 2.331 1.00 96.19 196 SER A N 1
ATOM 1523 C CA . SER A 1 196 ? 4.431 11.417 1.709 1.00 96.19 196 SER A CA 1
ATOM 1524 C C . SER A 1 196 ? 5.649 11.198 2.624 1.00 96.19 196 SER A C 1
ATOM 1526 O O . SER A 1 196 ? 6.088 12.160 3.275 1.00 96.19 196 SER A O 1
ATOM 1528 N N . PRO A 1 197 ? 6.235 9.981 2.658 1.00 95.19 197 PRO A N 1
ATOM 1529 C CA . PRO A 1 197 ? 7.466 9.703 3.398 1.00 95.19 197 PRO A CA 1
ATOM 1530 C C . PRO A 1 197 ? 8.682 10.466 2.853 1.00 95.19 197 PRO A C 1
ATOM 1532 O O . PRO A 1 197 ? 9.611 10.749 3.601 1.00 95.19 197 PRO A O 1
ATOM 1535 N N . THR A 1 198 ? 8.645 10.933 1.602 1.00 93.38 198 THR A N 1
ATOM 1536 C CA . THR A 1 198 ? 9.721 11.741 0.983 1.00 93.38 198 THR A CA 1
ATOM 1537 C C . THR A 1 198 ? 9.889 13.115 1.638 1.00 93.38 198 THR A C 1
ATOM 1539 O O . THR A 1 198 ? 10.841 13.846 1.367 1.00 93.38 198 THR A O 1
ATOM 1542 N N . LYS A 1 199 ? 8.925 13.515 2.478 1.00 89.88 199 LYS A N 1
ATOM 1543 C CA . LYS A 1 199 ? 8.917 14.793 3.201 1.00 89.88 199 LYS A CA 1
ATOM 1544 C C . LYS A 1 199 ? 9.365 14.653 4.659 1.00 89.88 199 LYS A C 1
ATOM 1546 O O . LYS A 1 199 ? 9.344 15.652 5.383 1.00 89.88 199 LYS A O 1
ATOM 1551 N N . VAL A 1 200 ? 9.728 13.446 5.096 1.00 86.44 200 VAL A N 1
ATOM 1552 C CA . VAL A 1 200 ? 10.327 13.193 6.413 1.00 86.44 200 VAL A CA 1
ATOM 1553 C C . VAL A 1 200 ? 11.801 13.605 6.373 1.00 86.44 200 VAL A C 1
ATOM 1555 O O . VAL A 1 200 ? 12.468 13.464 5.346 1.00 86.44 200 VAL A O 1
ATOM 1558 N N . LYS A 1 201 ? 12.277 14.198 7.470 1.00 63.41 201 LYS A N 1
ATOM 1559 C CA . LYS A 1 201 ? 13.633 14.745 7.604 1.00 63.41 201 LYS A CA 1
ATOM 1560 C C . LYS A 1 201 ? 14.530 13.845 8.426 1.00 63.41 201 LYS A C 1
ATOM 1562 O O . LYS A 1 201 ? 14.018 13.330 9.441 1.00 63.41 201 LYS A O 1
#

Sequence (201 aa):
MKTVKRIACSFMALALVVGLTACSAKPFDHQTMVDYAEEEDLYELDEPEDFMVEYGELLGGSGGDGVYISCDGKDAQYIYDKDINRMGDFPDYDVDEATTMFFASKNGYGLFFVITFEETKDAEKFYKKYTDAFASDSEEGKSKGITYSLEHGGGTKSKESYFGAYLNGNTVLVVRAMVEETDYVDGICKAYGVKSPTKVK

Solvent-accessible surface area (backbone atoms only — not comparable to full-atom values): 11161 Å² total; per-residue (Å²): 144,90,84,84,88,80,74,79,72,70,61,62,63,59,59,62,68,67,68,66,66,62,82,69,49,76,48,74,58,60,63,59,56,50,55,50,37,56,76,68,70,36,44,76,53,96,51,76,82,49,51,68,55,52,54,50,35,30,76,70,70,73,50,69,65,29,39,32,43,76,34,51,47,73,52,8,36,46,41,44,51,59,69,75,30,56,85,61,84,55,79,96,74,67,36,47,32,28,29,44,38,37,39,34,53,98,54,32,36,35,47,34,38,36,40,32,30,78,41,43,71,52,28,51,50,49,51,52,54,50,39,65,74,77,36,81,87,33,57,68,51,74,56,91,76,31,37,39,38,28,29,55,65,63,70,60,101,69,30,42,29,35,31,31,42,37,41,22,68,25,15,34,43,39,43,38,35,40,26,57,65,58,62,69,59,47,46,54,24,53,73,73,71,48,87,42,23,89,75,56,129

pLDDT: mean 86.77, std 17.31, range [35.56, 98.5]

Mean predicted aligned error: 8.16 Å